Protein AF-A0A812B3G2-F1 (afdb_monomer_lite)

Structure (mmCIF, N/CA/C/O backbone):
data_AF-A0A812B3G2-F1
#
_entry.id   AF-A0A812B3G2-F1
#
loop_
_atom_site.group_PDB
_atom_site.id
_atom_site.type_symbol
_atom_site.label_atom_id
_atom_site.label_alt_id
_atom_site.label_comp_id
_atom_site.label_asym_id
_atom_site.label_entity_id
_atom_site.label_seq_id
_atom_site.pdbx_PDB_ins_code
_atom_site.Cartn_x
_atom_site.Cartn_y
_atom_site.Cartn_z
_atom_site.occupancy
_atom_site.B_iso_or_equiv
_atom_site.auth_seq_id
_atom_site.auth_comp_id
_atom_site.auth_asym_id
_atom_site.auth_atom_id
_atom_site.pdbx_PDB_model_num
ATOM 1 N N . MET A 1 1 ? -10.303 6.865 -9.775 1.00 29.41 1 MET A N 1
ATOM 2 C CA . MET A 1 1 ? -11.419 7.530 -9.056 1.00 29.41 1 MET A CA 1
ATOM 3 C C . MET A 1 1 ? -11.252 7.255 -7.559 1.00 29.41 1 MET A C 1
ATOM 5 O O . MET A 1 1 ? -12.019 6.504 -6.971 1.00 29.41 1 MET A O 1
ATOM 9 N N . GLY A 1 2 ? -10.229 7.844 -6.939 1.00 32.62 2 GLY A N 1
ATOM 10 C CA . GLY A 1 2 ? -9.977 7.731 -5.494 1.00 32.62 2 GLY A CA 1
ATOM 11 C C . GLY A 1 2 ? -9.466 9.024 -4.858 1.00 32.62 2 GLY A C 1
ATOM 12 O O . GLY A 1 2 ? -9.019 9.026 -3.720 1.00 32.62 2 GLY A O 1
ATOM 13 N N . THR A 1 3 ? -9.573 10.155 -5.555 1.00 34.03 3 THR A N 1
ATOM 14 C CA . THR A 1 3 ? -8.905 11.412 -5.193 1.00 34.03 3 THR A CA 1
ATOM 15 C C . THR A 1 3 ? -9.479 12.134 -3.960 1.00 34.03 3 THR A C 1
ATOM 17 O O . THR A 1 3 ? -8.940 13.164 -3.573 1.00 34.03 3 THR A O 1
ATOM 20 N N . VAL A 1 4 ? -10.549 11.629 -3.323 1.00 41.97 4 VAL A N 1
ATOM 21 C CA . VAL A 1 4 ? -11.267 12.336 -2.230 1.00 41.97 4 VAL A CA 1
ATOM 22 C C . VAL A 1 4 ? -11.620 11.423 -1.040 1.00 41.97 4 VAL A C 1
ATOM 24 O O . VAL A 1 4 ? -12.502 11.731 -0.244 1.00 41.97 4 VAL A O 1
ATOM 27 N N . THR A 1 5 ? -10.966 10.272 -0.871 1.00 50.56 5 THR A N 1
ATOM 28 C CA . THR A 1 5 ? -11.325 9.334 0.218 1.00 50.56 5 THR A CA 1
ATOM 29 C C . THR A 1 5 ? -10.622 9.613 1.548 1.00 50.56 5 THR A C 1
ATOM 31 O O . THR A 1 5 ? -11.173 9.263 2.591 1.00 50.56 5 THR A O 1
ATOM 34 N N . LYS A 1 6 ? -9.453 10.274 1.555 1.00 51.53 6 LYS A N 1
ATOM 35 C CA . LYS A 1 6 ? -8.671 10.513 2.788 1.00 51.53 6 LYS A CA 1
ATOM 36 C C . LYS A 1 6 ? -8.943 11.847 3.477 1.00 51.53 6 LYS A C 1
ATOM 38 O O . LYS A 1 6 ? -8.697 11.977 4.672 1.00 51.53 6 LYS A O 1
ATOM 43 N N . MET A 1 7 ? -9.536 12.818 2.783 1.00 49.59 7 MET A N 1
ATOM 44 C CA . MET A 1 7 ? -9.915 14.110 3.376 1.00 49.59 7 MET A CA 1
ATOM 45 C C . MET A 1 7 ? -10.851 14.004 4.600 1.00 49.59 7 MET A C 1
ATOM 47 O O . MET A 1 7 ? -10.590 14.683 5.595 1.00 49.59 7 MET A O 1
ATOM 51 N N . PRO A 1 8 ? -11.874 13.126 4.621 1.00 51.03 8 PRO A N 1
ATOM 52 C CA . PRO A 1 8 ? -12.689 12.910 5.818 1.00 51.03 8 PRO A CA 1
ATOM 53 C C . PRO A 1 8 ? -11.884 12.322 6.985 1.00 51.03 8 PRO A C 1
ATOM 55 O O . PRO A 1 8 ? -12.126 12.672 8.139 1.00 51.03 8 PRO A O 1
ATOM 58 N N . GLN A 1 9 ? -10.898 11.465 6.691 1.00 53.06 9 GLN A N 1
ATOM 59 C CA . GLN A 1 9 ? -10.014 10.878 7.701 1.00 53.06 9 GLN A CA 1
ATOM 60 C C . GLN A 1 9 ? -9.100 11.949 8.312 1.00 53.06 9 GLN A C 1
ATOM 62 O O . GLN A 1 9 ? -9.031 12.043 9.537 1.00 53.06 9 GLN A O 1
ATOM 67 N N . ILE A 1 10 ? -8.504 12.824 7.491 1.00 56.41 10 ILE A N 1
ATOM 68 C CA . ILE A 1 10 ? -7.705 13.979 7.950 1.00 56.41 10 ILE A CA 1
ATOM 69 C C . ILE A 1 10 ? -8.544 14.887 8.858 1.00 56.41 10 ILE A C 1
ATOM 71 O O . ILE A 1 10 ? -8.125 15.219 9.968 1.00 56.41 10 ILE A O 1
ATOM 75 N N . TYR A 1 11 ? -9.757 15.241 8.425 1.00 52.91 11 TYR A N 1
ATOM 76 C CA . TYR A 1 11 ? -10.662 16.089 9.202 1.00 52.91 11 TYR A CA 1
ATOM 77 C C . TYR A 1 11 ? -11.068 15.441 10.536 1.00 52.91 11 TYR A C 1
ATOM 79 O O . TYR A 1 11 ? -11.123 16.111 11.569 1.00 52.91 11 TYR A O 1
ATOM 87 N N . SER A 1 12 ? -11.304 14.125 10.543 1.00 54.09 12 SER A N 1
ATOM 88 C CA . SER A 1 12 ? -11.664 13.390 11.761 1.00 54.09 12 SER A CA 1
ATOM 89 C C . SER A 1 12 ? -10.534 13.361 12.796 1.00 54.09 12 SER A C 1
ATOM 91 O O . SER A 1 12 ? -10.795 13.584 13.978 1.00 54.09 12 SER A O 1
ATOM 93 N N . VAL A 1 13 ? -9.280 13.180 12.362 1.00 56.88 13 VAL A N 1
ATOM 94 C CA . VAL A 1 13 ? -8.098 13.203 13.241 1.00 56.88 13 VAL A CA 1
ATOM 95 C C . VAL A 1 13 ? -7.880 14.604 13.806 1.00 56.88 13 VAL A C 1
ATOM 97 O O . VAL A 1 13 ? -7.705 14.762 15.015 1.00 56.88 13 VAL A O 1
ATOM 100 N N . PHE A 1 14 ? -7.980 15.626 12.953 1.00 55.91 14 PHE A N 1
ATOM 101 C CA . PHE A 1 14 ? -7.824 17.022 13.359 1.00 55.91 14 PHE A CA 1
ATOM 102 C C . PHE A 1 14 ? -8.876 17.446 14.398 1.00 55.91 14 PHE A C 1
ATOM 104 O O . PHE A 1 14 ? -8.563 18.140 15.366 1.00 55.91 14 PHE A O 1
ATOM 111 N N . LYS A 1 15 ? -10.124 16.982 14.241 1.00 49.09 15 LYS A N 1
ATOM 112 C CA . LYS A 1 15 ? -11.228 17.278 15.166 1.00 49.09 15 LYS A CA 1
ATOM 113 C C . LYS A 1 15 ? -11.146 16.481 16.471 1.00 49.09 15 LYS A C 1
ATOM 115 O O . LYS A 1 15 ? -11.494 17.010 17.523 1.00 49.09 15 LYS A O 1
ATOM 120 N N . ALA A 1 16 ? -10.706 15.224 16.418 1.00 55.97 16 ALA A N 1
ATOM 121 C CA . ALA A 1 16 ? -10.662 14.347 17.586 1.00 55.97 16 ALA A CA 1
ATOM 122 C C . ALA A 1 16 ? -9.460 14.611 18.507 1.00 55.97 16 ALA A C 1
ATOM 124 O O . ALA A 1 16 ? -9.527 14.250 19.684 1.00 55.97 16 ALA A O 1
ATOM 125 N N . LYS A 1 17 ? -8.361 15.196 17.991 1.00 53.91 17 LYS A N 1
ATOM 126 C CA . LYS A 1 17 ? -7.072 15.382 18.702 1.00 53.91 17 LYS A CA 1
ATOM 127 C C . LYS A 1 17 ? -6.562 14.111 19.416 1.00 53.91 17 LYS A C 1
ATOM 129 O O . LYS A 1 17 ? -5.769 14.194 20.347 1.00 53.91 17 LYS A O 1
ATOM 134 N N . LYS A 1 18 ? -7.061 12.938 19.015 1.00 50.25 18 LYS A N 1
ATOM 135 C CA . LYS A 1 18 ? -6.732 11.605 19.529 1.00 50.25 18 LYS A CA 1
ATOM 136 C C . LYS A 1 18 ? -6.901 10.596 18.397 1.00 50.25 18 LYS A C 1
ATOM 138 O O . LYS A 1 18 ? -7.902 10.604 17.685 1.00 50.25 18 LYS A O 1
ATOM 143 N N . THR A 1 19 ? -5.942 9.694 18.273 1.00 50.69 19 THR A N 1
ATOM 144 C CA . THR A 1 19 ? -5.748 8.742 17.162 1.00 50.69 19 THR A CA 1
ATOM 145 C C . THR A 1 19 ? -6.473 7.406 17.341 1.00 50.69 19 THR A C 1
ATOM 147 O O . THR A 1 19 ? -6.271 6.475 16.566 1.00 50.69 19 THR A O 1
ATOM 150 N N . LYS A 1 20 ? -7.374 7.301 18.331 1.00 47.56 20 LYS A N 1
ATOM 151 C CA . LYS A 1 20 ? -7.957 6.032 18.812 1.00 47.56 20 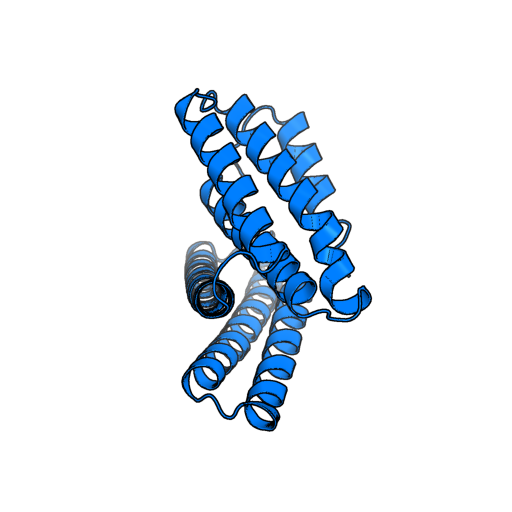LYS A CA 1
ATOM 152 C C . LYS A 1 20 ? -8.665 5.162 17.758 1.00 47.56 20 LYS A C 1
ATOM 154 O O . LYS A 1 20 ? -8.923 3.999 18.048 1.00 47.56 20 LYS A O 1
ATOM 159 N N . SER A 1 21 ? -8.978 5.681 16.569 1.00 45.59 21 SER A N 1
ATOM 160 C CA . SER A 1 21 ? -9.631 4.916 15.495 1.00 45.59 21 SER A CA 1
ATOM 161 C C . SER A 1 21 ? -8.742 4.572 14.296 1.00 45.59 21 SER A C 1
ATOM 163 O O . SER A 1 21 ? -9.185 3.790 13.460 1.00 45.59 21 SER A O 1
ATOM 165 N N . ILE A 1 22 ? -7.517 5.102 14.178 1.00 55.59 22 ILE A N 1
ATOM 166 C CA . ILE A 1 22 ? -6.683 4.904 12.978 1.00 55.59 22 ILE A CA 1
ATOM 167 C C . ILE A 1 22 ? -5.338 4.288 13.364 1.00 55.59 22 ILE A C 1
ATOM 169 O O . ILE A 1 22 ? -4.555 4.865 14.109 1.00 55.59 22 ILE A O 1
ATOM 173 N N . SER A 1 23 ? -5.056 3.098 12.830 1.00 63.91 23 SER A N 1
ATOM 174 C CA . SER A 1 23 ? -3.782 2.411 13.048 1.00 63.91 23 SER A CA 1
ATOM 175 C C . SER A 1 23 ? -2.658 3.085 12.256 1.00 63.91 23 SER A C 1
ATOM 177 O O . SER A 1 23 ? -2.606 2.967 11.030 1.00 63.91 23 SER A O 1
ATOM 179 N N . LEU A 1 24 ? -1.714 3.723 12.959 1.00 65.69 24 LEU A N 1
ATOM 180 C CA . LEU A 1 24 ? -0.498 4.312 12.377 1.00 65.69 24 LEU A CA 1
ATOM 181 C C . LEU A 1 24 ? 0.261 3.310 11.490 1.00 65.69 24 LEU A C 1
ATOM 183 O O . LEU A 1 24 ? 0.701 3.648 10.395 1.00 65.69 24 LEU A O 1
ATOM 187 N N . LYS A 1 25 ? 0.359 2.048 11.926 1.00 61.56 25 LYS A N 1
ATOM 188 C CA . LYS A 1 25 ? 1.029 0.982 11.163 1.00 61.56 25 LYS A CA 1
ATOM 189 C C . LYS A 1 25 ? 0.329 0.704 9.834 1.00 61.56 25 LYS A C 1
ATOM 191 O O . LYS A 1 25 ? 0.999 0.530 8.823 1.00 61.56 25 LYS A O 1
ATOM 196 N N . SER A 1 26 ? -1.005 0.686 9.827 1.00 58.28 26 SER A N 1
ATOM 197 C CA . SER A 1 26 ? -1.785 0.490 8.599 1.00 58.28 26 SER A CA 1
ATOM 198 C C . SER A 1 26 ? -1.549 1.627 7.610 1.00 58.28 26 SER A C 1
ATOM 200 O O . SER A 1 26 ? -1.375 1.374 6.423 1.00 58.28 26 SER A O 1
ATOM 202 N N . LEU A 1 27 ? -1.498 2.866 8.103 1.00 68.00 27 LEU A N 1
ATOM 203 C CA . LEU A 1 27 ? -1.297 4.049 7.273 1.00 68.00 27 LEU A CA 1
ATOM 204 C C . LEU A 1 27 ? 0.115 4.109 6.674 1.00 68.00 27 LEU A C 1
ATOM 206 O O . LEU A 1 27 ? 0.264 4.450 5.506 1.00 68.00 27 LEU A O 1
ATOM 210 N N . ILE A 1 28 ? 1.139 3.723 7.443 1.00 72.25 28 ILE A N 1
ATOM 211 C CA . ILE A 1 28 ? 2.519 3.610 6.945 1.00 72.25 28 ILE A CA 1
ATOM 212 C C . ILE A 1 28 ? 2.604 2.567 5.825 1.00 72.25 28 ILE A C 1
ATOM 214 O O . ILE A 1 28 ? 3.214 2.824 4.790 1.00 72.25 28 ILE A O 1
ATOM 218 N N . VAL A 1 29 ? 1.975 1.402 6.009 1.00 65.88 29 VAL A N 1
ATOM 219 C CA . VAL A 1 29 ? 1.955 0.336 4.994 1.00 65.88 29 VAL A CA 1
ATOM 220 C C . VAL A 1 29 ? 1.219 0.785 3.730 1.00 65.88 29 VAL A C 1
ATOM 222 O O . VAL A 1 29 ? 1.671 0.509 2.618 1.00 65.88 29 VAL A O 1
ATOM 225 N N . GLU A 1 30 ? 0.104 1.491 3.888 1.00 68.25 30 GLU A N 1
ATOM 226 C CA . GLU A 1 30 ? -0.681 2.005 2.769 1.00 68.25 30 GLU A CA 1
ATOM 227 C C . GLU A 1 30 ? 0.074 3.098 1.996 1.00 68.25 30 GLU A C 1
ATOM 229 O O . GLU A 1 30 ? 0.207 2.998 0.775 1.00 68.25 30 GLU A O 1
ATOM 234 N N . GLY A 1 31 ? 0.657 4.072 2.704 1.00 75.62 31 GLY A N 1
ATOM 235 C CA . GLY A 1 31 ? 1.486 5.122 2.111 1.00 75.62 31 GLY A CA 1
ATOM 236 C C . GLY A 1 31 ? 2.703 4.559 1.377 1.00 75.62 31 GLY A C 1
ATOM 237 O O . GLY A 1 31 ? 2.984 4.968 0.251 1.00 75.62 31 GLY A O 1
ATOM 238 N N . PHE A 1 32 ? 3.357 3.541 1.950 1.00 79.25 32 PHE A N 1
ATOM 239 C CA . PHE A 1 32 ? 4.432 2.812 1.275 1.00 79.25 32 PHE A CA 1
ATOM 240 C C . PHE A 1 32 ? 3.943 2.188 -0.039 1.00 79.25 32 PHE A C 1
ATOM 242 O O . PHE A 1 32 ? 4.573 2.368 -1.078 1.00 79.25 32 PHE A O 1
ATOM 249 N N . GLY A 1 33 ? 2.792 1.507 -0.030 1.00 72.81 33 GLY A N 1
ATOM 250 C CA . GLY A 1 33 ? 2.199 0.920 -1.235 1.00 72.81 33 GLY A CA 1
ATOM 251 C C . GLY A 1 33 ? 1.880 1.951 -2.324 1.00 72.81 33 GLY A C 1
ATOM 252 O O . GLY A 1 33 ? 2.167 1.714 -3.502 1.00 72.81 33 GLY A O 1
ATOM 253 N N . HIS A 1 34 ? 1.345 3.114 -1.946 1.00 79.56 34 HIS A N 1
ATOM 254 C CA . HIS A 1 34 ? 1.087 4.208 -2.885 1.00 79.56 34 HIS A CA 1
ATOM 255 C C . HIS A 1 34 ? 2.377 4.812 -3.446 1.00 79.56 34 HIS A C 1
ATOM 257 O O . HIS A 1 34 ? 2.448 5.061 -4.651 1.00 79.56 34 HIS A O 1
ATOM 263 N N . SER A 1 35 ? 3.416 4.988 -2.624 1.00 84.06 35 SER A N 1
ATOM 264 C CA . SER A 1 35 ? 4.725 5.449 -3.098 1.00 84.06 35 SER A CA 1
ATOM 265 C C . SER A 1 35 ? 5.362 4.453 -4.066 1.00 84.06 35 SER A C 1
ATOM 267 O O . SER A 1 35 ? 5.877 4.871 -5.099 1.00 84.06 35 SER A O 1
ATOM 269 N N . VAL A 1 36 ? 5.245 3.143 -3.819 1.00 80.12 36 VAL A N 1
ATOM 270 C CA . VAL A 1 36 ? 5.694 2.107 -4.768 1.00 80.12 36 VAL A CA 1
ATOM 271 C C . VAL A 1 36 ? 4.963 2.223 -6.100 1.00 80.12 36 VAL A C 1
ATOM 273 O O . VAL A 1 36 ? 5.615 2.244 -7.141 1.00 80.12 36 VAL A O 1
ATOM 276 N N . MET A 1 37 ? 3.632 2.344 -6.086 1.00 75.31 37 MET A N 1
ATOM 277 C CA . MET A 1 37 ? 2.836 2.502 -7.308 1.00 75.31 37 MET A CA 1
ATOM 278 C C . MET A 1 37 ? 3.226 3.765 -8.082 1.00 75.31 37 MET A C 1
ATOM 280 O O . MET A 1 37 ? 3.462 3.678 -9.287 1.00 75.31 37 MET A O 1
ATOM 284 N N . LEU A 1 38 ? 3.339 4.911 -7.407 1.00 82.69 38 LEU A N 1
ATOM 285 C CA . LEU A 1 38 ? 3.741 6.179 -8.020 1.00 82.69 38 LEU A CA 1
ATOM 286 C C . LEU A 1 38 ? 5.122 6.065 -8.674 1.00 82.69 38 LEU A C 1
ATOM 288 O O . LEU A 1 38 ? 5.279 6.348 -9.861 1.00 82.69 38 LEU A O 1
ATOM 292 N N . THR A 1 39 ? 6.108 5.610 -7.907 1.00 83.62 39 THR A N 1
ATOM 293 C CA . THR A 1 39 ? 7.499 5.527 -8.346 1.00 83.62 39 THR A CA 1
ATOM 294 C C . THR A 1 39 ? 7.690 4.504 -9.460 1.00 83.62 39 THR A C 1
ATOM 296 O O . THR A 1 39 ? 8.402 4.788 -10.416 1.00 83.62 39 THR A O 1
ATOM 299 N N . TYR A 1 40 ? 7.021 3.350 -9.393 1.00 78.19 40 TYR A N 1
ATOM 300 C CA . TYR A 1 40 ? 7.093 2.315 -10.427 1.00 78.19 40 TYR A CA 1
ATOM 301 C C . TYR A 1 40 ? 6.561 2.806 -11.779 1.00 78.19 40 TYR A C 1
ATOM 303 O O . TYR A 1 40 ? 7.228 2.646 -12.801 1.00 78.19 40 TYR A O 1
ATOM 311 N N . HIS A 1 41 ? 5.383 3.438 -11.791 1.00 76.56 41 HIS A N 1
ATOM 312 C CA . HIS A 1 41 ? 4.779 3.943 -13.028 1.00 76.56 41 HIS A CA 1
ATOM 313 C C . HIS A 1 41 ? 5.543 5.146 -13.592 1.00 76.56 41 HIS A C 1
ATOM 315 O O . HIS A 1 41 ? 5.706 5.243 -14.808 1.00 76.56 41 HIS A O 1
ATOM 321 N N . PHE A 1 42 ? 6.047 6.025 -12.720 1.00 81.81 42 PHE A N 1
ATOM 322 C CA . PHE A 1 42 ? 6.881 7.156 -13.121 1.00 81.81 42 PHE A CA 1
ATOM 323 C C . PHE A 1 42 ? 8.206 6.693 -13.745 1.00 81.81 42 PHE A C 1
ATOM 325 O O . PHE A 1 42 ? 8.549 7.119 -14.846 1.00 81.81 42 PHE A O 1
ATOM 332 N N . ALA A 1 43 ? 8.914 5.769 -13.087 1.00 83.06 43 ALA A N 1
ATOM 333 C CA . ALA A 1 43 ? 10.213 5.257 -13.530 1.00 83.06 43 ALA A CA 1
ATOM 334 C C . ALA A 1 43 ? 10.148 4.490 -14.863 1.00 83.06 43 ALA A C 1
ATOM 336 O O . ALA A 1 43 ? 11.131 4.462 -15.603 1.00 83.06 43 ALA A O 1
ATOM 337 N N . LEU A 1 44 ? 8.997 3.882 -15.174 1.00 77.38 44 LEU A N 1
ATOM 338 C CA . LEU A 1 44 ? 8.736 3.159 -16.422 1.00 77.38 44 LEU A CA 1
ATOM 339 C C . LEU A 1 44 ? 8.062 4.007 -17.513 1.00 77.38 44 LEU A C 1
ATOM 341 O O . LEU A 1 44 ? 7.641 3.456 -18.529 1.00 77.38 44 LEU A O 1
ATOM 345 N N . HIS A 1 45 ? 7.938 5.322 -17.318 1.00 78.88 45 HIS A N 1
ATOM 346 C CA . HIS A 1 45 ? 7.350 6.241 -18.299 1.00 78.88 45 HIS A CA 1
ATOM 347 C C . HIS A 1 45 ? 5.921 5.867 -18.741 1.00 78.88 45 HIS A C 1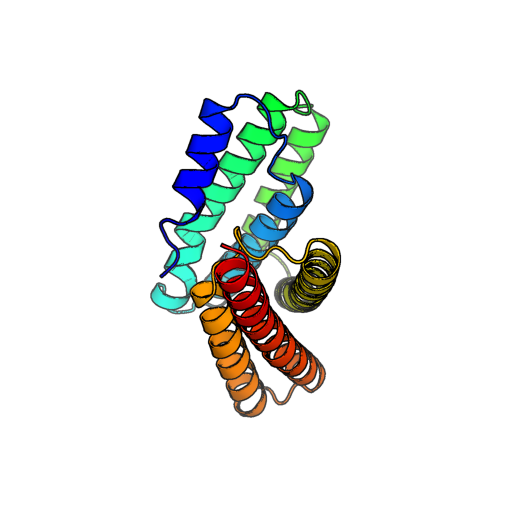
ATOM 349 O O . HIS A 1 45 ? 5.550 6.029 -19.904 1.00 78.88 45 HIS A O 1
ATOM 355 N N . TYR A 1 46 ? 5.096 5.375 -17.811 1.00 68.69 46 TYR A N 1
ATOM 356 C CA . TYR A 1 46 ? 3.682 5.117 -18.093 1.00 68.69 46 TYR A CA 1
ATOM 357 C C . TYR A 1 46 ? 2.924 6.433 -18.348 1.00 68.69 46 TYR A C 1
ATOM 359 O O . TYR A 1 46 ? 3.303 7.477 -17.810 1.00 68.69 46 TYR A O 1
ATOM 367 N N . PRO A 1 47 ? 1.809 6.412 -19.104 1.00 70.12 47 PRO A N 1
ATOM 368 C CA . PRO A 1 47 ? 0.970 7.592 -19.287 1.00 70.12 47 PRO A CA 1
ATOM 369 C C . PRO A 1 47 ? 0.505 8.150 -17.938 1.00 70.12 47 PRO A C 1
ATOM 371 O O . PRO A 1 47 ? 0.055 7.380 -17.085 1.00 70.12 47 PRO A O 1
ATOM 374 N N . PHE A 1 48 ? 0.556 9.477 -17.767 1.00 71.31 48 PHE A N 1
ATOM 375 C CA . PHE A 1 48 ? 0.207 10.163 -16.512 1.00 71.31 48 PHE A CA 1
ATOM 376 C C . PHE A 1 48 ? -1.158 9.742 -15.949 1.00 71.31 48 PHE A C 1
ATOM 378 O O . PHE A 1 48 ? -1.305 9.568 -14.743 1.00 71.31 48 PHE A O 1
ATOM 385 N N . SER A 1 49 ? -2.142 9.483 -16.813 1.00 62.41 49 SER A N 1
ATOM 386 C CA . SER A 1 49 ? -3.472 8.991 -16.427 1.00 62.41 49 SER A CA 1
ATOM 387 C C . SER A 1 49 ? -3.450 7.700 -15.600 1.00 62.41 49 SER A C 1
ATOM 389 O O . SER A 1 49 ? -4.386 7.450 -14.846 1.00 62.41 49 SER A O 1
ATOM 391 N N . SER A 1 50 ? -2.399 6.888 -15.729 1.00 59.88 50 SER A N 1
ATOM 392 C CA . SER A 1 50 ? -2.265 5.594 -15.053 1.00 59.88 50 SER A CA 1
ATOM 393 C C . SER A 1 50 ? -1.887 5.735 -13.580 1.00 59.88 50 SER A C 1
ATOM 395 O O . SER A 1 50 ? -2.199 4.850 -12.785 1.00 59.88 50 SER A O 1
ATOM 397 N N . TYR A 1 51 ? -1.210 6.828 -13.210 1.00 72.31 51 TYR A N 1
ATOM 398 C CA . TYR A 1 51 ? -0.673 7.013 -11.860 1.00 72.31 51 TYR A CA 1
ATOM 399 C C . TYR A 1 51 ? -0.983 8.370 -11.224 1.00 72.31 51 TYR A C 1
ATOM 401 O O . TYR A 1 51 ? -0.635 8.580 -10.062 1.00 72.31 51 TYR A O 1
ATOM 409 N N . SER A 1 52 ? -1.662 9.266 -11.943 1.00 72.81 52 SER A N 1
ATOM 410 C CA . SER A 1 52 ? -2.022 10.612 -11.483 1.00 72.81 52 SER A CA 1
ATOM 411 C C . SER A 1 52 ? -2.720 10.607 -10.125 1.00 72.81 52 SER A C 1
ATOM 413 O O . SER A 1 52 ? -2.461 11.469 -9.294 1.00 72.81 52 SER A O 1
ATOM 415 N N . GLU A 1 53 ? -3.547 9.598 -9.853 1.00 70.75 53 GLU A N 1
ATOM 416 C CA . GLU A 1 53 ? -4.198 9.407 -8.556 1.00 70.75 53 GLU A CA 1
ATOM 417 C C . GLU A 1 53 ? -3.182 9.269 -7.408 1.00 70.75 53 GLU A C 1
ATOM 419 O O . GLU A 1 53 ? -3.316 9.932 -6.379 1.00 70.75 53 GLU A O 1
ATOM 424 N N . TYR A 1 54 ? -2.115 8.487 -7.600 1.00 78.56 54 TYR A N 1
ATOM 425 C CA . TYR A 1 54 ? -1.074 8.294 -6.586 1.00 78.56 54 TYR A CA 1
ATOM 426 C C . TYR A 1 54 ? -0.226 9.551 -6.370 1.00 78.56 54 TYR A C 1
ATOM 428 O O . TYR A 1 54 ? 0.260 9.770 -5.262 1.00 78.56 54 TYR A O 1
ATOM 436 N N . THR A 1 55 ? -0.097 10.415 -7.383 1.00 79.88 55 THR A N 1
ATOM 437 C CA . THR A 1 55 ? 0.562 11.725 -7.241 1.00 79.88 55 THR A CA 1
ATOM 438 C C . THR A 1 55 ? -0.156 12.618 -6.227 1.00 79.88 55 THR A C 1
ATOM 440 O O . THR A 1 55 ? 0.496 13.395 -5.535 1.00 79.88 55 THR A O 1
ATOM 443 N N . PHE A 1 56 ? -1.477 12.473 -6.084 1.00 78.62 56 PHE A N 1
ATOM 444 C CA . PHE A 1 56 ? -2.257 13.195 -5.076 1.00 78.62 56 PHE A CA 1
ATOM 445 C C . PHE A 1 56 ? -2.393 12.434 -3.752 1.00 78.62 56 PHE A C 1
ATOM 447 O O . PHE A 1 56 ? -2.447 13.073 -2.703 1.00 78.62 56 PHE A O 1
ATOM 454 N N . LEU A 1 57 ? -2.438 11.097 -3.774 1.00 75.19 57 LEU A N 1
ATOM 455 C CA . LEU A 1 57 ? -2.589 10.278 -2.563 1.00 75.19 57 LEU A CA 1
ATOM 456 C C . LEU A 1 57 ? -1.324 10.242 -1.697 1.00 75.19 57 LEU A C 1
ATOM 458 O O . LEU A 1 57 ? -1.430 10.373 -0.482 1.00 75.19 57 LEU A O 1
ATOM 462 N N . VAL A 1 58 ? -0.134 10.123 -2.298 1.00 83.75 58 VAL A N 1
ATOM 463 C CA . VAL A 1 58 ? 1.127 10.025 -1.538 1.00 83.75 58 VAL A CA 1
ATOM 464 C C . VAL A 1 58 ? 1.354 11.246 -0.632 1.00 83.75 58 VAL A C 1
ATOM 466 O O . VAL A 1 58 ? 1.611 11.051 0.556 1.00 83.75 58 VAL A O 1
ATOM 469 N N . PRO A 1 59 ? 1.200 12.502 -1.103 1.00 83.00 59 PRO A N 1
ATOM 470 C CA . PRO A 1 59 ? 1.281 13.664 -0.219 1.00 83.00 59 PRO A CA 1
ATOM 471 C C . PRO A 1 59 ? 0.243 13.641 0.909 1.00 83.00 59 PRO A C 1
ATOM 473 O O . PRO A 1 59 ? 0.563 13.997 2.041 1.00 83.00 59 PRO A O 1
ATOM 476 N N . GLN A 1 60 ? -0.988 13.200 0.626 1.00 73.88 60 GLN A N 1
ATOM 477 C CA . GLN A 1 60 ? -2.047 13.111 1.636 1.00 73.88 60 GLN A CA 1
ATOM 478 C C . GLN A 1 60 ? -1.702 12.089 2.725 1.00 73.88 60 GLN A C 1
ATOM 480 O O . GLN A 1 60 ? -1.882 12.388 3.904 1.00 73.88 60 GLN A O 1
ATOM 485 N N . ASP A 1 61 ? -1.157 10.928 2.356 1.00 78.88 61 ASP A N 1
ATOM 486 C CA . ASP A 1 61 ? -0.707 9.909 3.311 1.00 78.88 61 ASP A CA 1
ATOM 487 C C . ASP A 1 61 ? 0.418 10.419 4.203 1.00 78.88 61 ASP A C 1
ATOM 489 O O . ASP A 1 61 ? 0.368 10.249 5.420 1.00 78.88 61 ASP A O 1
ATOM 493 N N . LEU A 1 62 ? 1.406 11.093 3.616 1.00 84.62 62 LEU A N 1
ATOM 494 C CA . LEU A 1 62 ? 2.534 11.659 4.350 1.00 84.62 62 LEU A CA 1
ATOM 495 C C . LEU A 1 62 ? 2.091 12.728 5.360 1.00 84.62 62 LEU A C 1
ATOM 497 O O . LEU A 1 62 ? 2.553 12.728 6.505 1.00 84.62 62 LEU A O 1
ATOM 501 N N . ILE A 1 63 ? 1.150 13.597 4.975 1.00 82.44 63 ILE A N 1
ATOM 502 C CA . ILE A 1 63 ? 0.552 14.588 5.883 1.00 82.44 63 ILE A CA 1
ATOM 503 C C . ILE A 1 63 ? -0.176 13.885 7.034 1.00 82.44 63 ILE A C 1
ATOM 505 O O . ILE A 1 63 ? 0.003 14.250 8.195 1.00 82.44 63 ILE A O 1
ATOM 509 N N . LEU A 1 64 ? -0.966 12.854 6.732 1.00 73.12 64 LEU A N 1
ATOM 510 C CA . LEU A 1 64 ? -1.767 12.125 7.717 1.00 73.12 64 LEU A CA 1
ATOM 511 C C . LEU A 1 64 ? -0.871 11.353 8.705 1.00 73.12 64 LEU A C 1
ATOM 513 O O . LEU A 1 64 ? -1.108 11.410 9.911 1.00 73.12 64 LEU A O 1
ATOM 517 N N . ILE A 1 65 ? 0.209 10.724 8.223 1.00 79.50 65 ILE A N 1
ATOM 518 C CA . ILE A 1 65 ? 1.238 10.076 9.058 1.00 79.50 65 ILE A CA 1
ATOM 519 C C . ILE A 1 65 ? 1.906 11.104 9.976 1.00 79.50 65 ILE A C 1
ATOM 521 O O . ILE A 1 65 ? 2.051 10.855 11.172 1.00 79.50 65 ILE A O 1
ATOM 525 N N . THR A 1 66 ? 2.274 12.269 9.439 1.00 81.00 66 THR A N 1
ATOM 526 C CA . THR A 1 66 ? 2.928 13.335 10.214 1.00 81.00 66 THR A CA 1
ATOM 527 C C . THR A 1 66 ? 2.011 13.873 11.311 1.00 81.00 66 THR A C 1
ATOM 529 O O . THR A 1 66 ? 2.446 14.034 12.450 1.00 81.00 66 THR A O 1
ATOM 532 N N . LEU A 1 67 ? 0.731 14.094 10.998 1.00 75.31 67 LEU A N 1
ATOM 533 C CA . LEU A 1 67 ? -0.265 14.536 11.975 1.00 75.31 67 LEU A CA 1
ATOM 534 C C . LEU A 1 67 ? -0.469 13.503 13.088 1.00 75.31 67 LEU A C 1
ATOM 536 O O . LEU A 1 67 ? -0.502 13.887 14.253 1.00 75.31 67 LEU A O 1
ATOM 540 N N . LEU A 1 68 ? -0.567 12.207 12.766 1.00 71.69 68 LEU A N 1
ATOM 541 C CA . LEU A 1 68 ? -0.666 11.161 13.792 1.00 71.69 68 LEU A CA 1
ATOM 542 C C . LEU A 1 68 ? 0.574 11.122 14.689 1.00 71.69 68 LEU A C 1
ATOM 544 O O . LEU A 1 68 ? 0.435 11.098 15.906 1.00 71.69 68 LEU A O 1
ATOM 548 N N . LEU A 1 69 ? 1.775 11.167 14.107 1.00 77.56 69 LEU A N 1
ATOM 549 C CA . LEU A 1 69 ? 3.023 11.175 14.877 1.00 77.56 69 LEU A CA 1
ATOM 550 C C . LEU A 1 69 ? 3.128 12.388 15.809 1.00 77.56 69 LEU A C 1
ATOM 552 O O . LEU A 1 69 ? 3.677 12.263 16.902 1.00 77.56 69 LEU A O 1
ATOM 556 N N . PHE A 1 70 ? 2.607 13.540 15.377 1.00 80.44 70 PHE A N 1
ATOM 557 C CA . PHE A 1 70 ? 2.556 14.756 16.182 1.00 80.44 70 PHE A CA 1
ATOM 558 C C . PHE A 1 70 ? 1.538 14.652 17.328 1.00 80.44 70 PHE A C 1
ATOM 560 O O . PHE A 1 70 ? 1.870 14.984 18.458 1.00 80.44 70 PHE A O 1
ATOM 567 N N . TYR A 1 71 ? 0.318 14.168 17.066 1.00 72.56 71 TYR A N 1
ATOM 568 C CA . TYR A 1 71 ? -0.723 14.043 18.098 1.00 72.56 71 TYR A CA 1
ATOM 569 C C . TYR A 1 71 ? -0.496 12.889 19.087 1.00 72.56 71 TYR A C 1
ATOM 571 O O . TYR A 1 71 ? -1.051 12.931 20.182 1.00 72.56 71 TYR A O 1
ATOM 579 N N . ASP A 1 72 ? 0.295 11.881 18.715 1.00 69.12 72 ASP A N 1
ATOM 580 C CA . ASP A 1 72 ? 0.660 10.755 19.585 1.00 69.12 72 ASP A CA 1
ATOM 581 C C . ASP A 1 72 ? 1.954 10.999 20.389 1.00 69.12 72 ASP A C 1
ATOM 583 O O . ASP A 1 72 ? 2.433 10.077 21.048 1.00 69.12 72 ASP A O 1
ATOM 587 N N . ASP A 1 73 ? 2.548 12.201 20.321 1.00 72.94 73 ASP A N 1
ATOM 588 C CA . ASP A 1 73 ? 3.847 12.547 20.935 1.00 72.94 73 ASP A CA 1
ATOM 589 C C . ASP A 1 73 ? 4.995 11.585 20.545 1.00 72.94 73 ASP A C 1
ATOM 591 O O . ASP A 1 73 ? 6.006 11.442 21.235 1.00 72.94 73 ASP A O 1
ATOM 595 N N . LEU A 1 74 ? 4.871 10.922 19.391 1.00 71.62 74 LEU A N 1
ATOM 596 C CA . LEU A 1 74 ? 5.869 9.988 18.852 1.00 71.62 74 LEU A CA 1
ATOM 597 C C . LEU A 1 74 ? 6.936 10.698 18.006 1.00 71.62 74 LEU A C 1
ATOM 599 O O . LEU A 1 74 ? 7.868 10.063 17.497 1.00 71.62 74 LEU A O 1
ATOM 603 N N . PHE A 1 75 ? 6.803 12.014 17.831 1.00 72.31 75 PHE A N 1
ATOM 604 C CA . PHE A 1 75 ? 7.710 12.819 17.030 1.00 72.31 75 PHE A CA 1
ATOM 605 C C . PHE A 1 75 ? 9.074 12.947 17.722 1.00 72.31 75 PHE A C 1
ATOM 607 O O . PHE A 1 75 ? 9.262 13.699 18.672 1.00 72.31 75 PHE A O 1
ATOM 614 N N . SER A 1 76 ? 10.052 12.185 17.233 1.00 78.62 76 SER A N 1
ATOM 615 C CA . SER A 1 76 ? 11.423 12.170 17.747 1.00 78.62 76 SER A CA 1
ATOM 616 C C . SER A 1 76 ? 12.434 12.363 16.619 1.00 78.62 76 SER A C 1
ATOM 618 O O . SER A 1 76 ? 12.149 12.071 15.455 1.00 78.62 76 SER A O 1
ATOM 620 N N . LEU A 1 77 ? 13.655 12.791 16.960 1.00 78.38 77 LEU A N 1
ATOM 621 C CA . LEU A 1 77 ? 14.766 12.923 16.002 1.00 78.38 77 LEU A CA 1
ATOM 622 C C . LEU A 1 77 ? 15.006 11.635 15.190 1.00 78.38 77 LEU A C 1
ATOM 624 O O . LEU A 1 77 ? 15.313 11.707 14.003 1.00 78.38 77 LEU A O 1
ATOM 628 N N . LYS A 1 78 ? 14.798 10.460 15.802 1.00 77.75 78 LYS A N 1
ATOM 629 C CA . LYS A 1 78 ? 14.898 9.154 15.127 1.00 77.75 78 LYS A CA 1
ATOM 630 C C . LYS A 1 78 ? 13.788 8.943 14.093 1.00 77.75 78 LYS A C 1
ATOM 632 O O . LYS A 1 78 ? 14.036 8.408 13.024 1.00 77.75 78 LYS A O 1
ATOM 637 N N . VAL A 1 79 ? 12.559 9.357 14.389 1.00 80.88 79 VAL A N 1
ATOM 638 C CA . VAL A 1 79 ? 11.441 9.250 13.436 1.00 80.88 79 VAL A CA 1
ATOM 639 C C . VAL A 1 79 ? 11.646 10.196 12.251 1.00 80.88 79 VAL A C 1
ATOM 641 O O . VAL A 1 79 ? 11.412 9.806 11.109 1.00 80.88 79 VAL A O 1
ATOM 644 N N . SER A 1 80 ? 12.174 11.395 12.506 1.00 80.12 80 SER A N 1
ATOM 645 C CA . SER A 1 80 ? 12.537 12.350 11.453 1.00 80.12 80 SER A CA 1
ATOM 646 C C . SER A 1 80 ? 13.620 11.801 10.512 1.00 80.12 80 SER A C 1
ATOM 648 O O . SER A 1 80 ? 13.496 11.917 9.291 1.00 80.12 80 SER A O 1
ATOM 650 N N . SER A 1 81 ? 14.643 11.113 11.038 1.00 81.81 81 SER A N 1
ATOM 651 C CA . SER A 1 81 ? 15.669 10.496 10.186 1.00 81.81 81 SER A CA 1
ATOM 652 C C . SER A 1 81 ? 15.119 9.352 9.325 1.00 81.81 81 SER A C 1
ATOM 654 O O . SER A 1 81 ? 15.456 9.274 8.143 1.00 81.81 81 SER A O 1
ATOM 656 N N . TYR A 1 82 ? 14.220 8.513 9.856 1.00 82.88 82 TYR A N 1
ATOM 657 C CA . TYR A 1 82 ? 13.529 7.494 9.053 1.00 82.88 82 TYR A CA 1
ATOM 658 C C . TYR A 1 82 ? 12.671 8.108 7.942 1.00 82.88 82 TYR A C 1
ATOM 660 O O . TYR A 1 82 ? 12.642 7.583 6.829 1.00 82.88 82 TYR A O 1
ATOM 668 N N . TYR A 1 83 ? 12.012 9.233 8.217 1.00 83.81 83 TYR A N 1
ATOM 669 C CA . TYR A 1 83 ? 11.206 9.947 7.229 1.00 83.81 83 TYR A CA 1
ATOM 670 C C . TYR A 1 83 ? 12.062 10.518 6.084 1.00 83.81 83 TYR A C 1
ATOM 672 O O . TYR A 1 83 ? 11.717 10.372 4.911 1.00 83.81 83 TYR A O 1
ATOM 680 N N . LEU A 1 84 ? 13.224 11.097 6.398 1.00 86.00 84 LEU A N 1
ATOM 681 C CA . LEU A 1 84 ? 14.172 11.575 5.384 1.00 86.00 84 LEU A CA 1
ATOM 682 C C . LEU A 1 84 ? 14.756 10.431 4.544 1.00 86.00 84 LEU A C 1
ATOM 684 O O . LEU A 1 84 ? 14.836 10.550 3.320 1.00 86.00 84 LEU A O 1
ATOM 688 N N . LEU A 1 85 ? 15.113 9.308 5.177 1.00 88.38 85 LEU A N 1
ATOM 689 C CA . LEU A 1 85 ? 15.582 8.109 4.472 1.00 88.38 85 LEU A CA 1
ATOM 690 C C . LEU A 1 85 ? 14.517 7.560 3.516 1.00 88.38 85 LEU A C 1
ATOM 692 O O . LEU A 1 85 ? 14.837 7.208 2.381 1.00 88.38 85 LEU A O 1
ATOM 696 N N . TYR A 1 86 ? 13.256 7.530 3.951 1.00 87.38 86 TYR A N 1
ATOM 697 C CA . TYR A 1 86 ? 12.123 7.119 3.125 1.00 87.38 86 TYR A CA 1
ATOM 698 C C . TYR A 1 86 ? 11.996 7.979 1.860 1.00 87.38 86 TYR A C 1
ATOM 700 O O . TYR A 1 86 ? 11.924 7.445 0.751 1.00 87.38 86 TYR A O 1
ATOM 708 N N . LEU A 1 87 ? 12.016 9.308 2.011 1.00 87.19 87 LEU A N 1
ATOM 709 C CA . LEU A 1 87 ? 11.922 10.232 0.877 1.00 87.19 87 LEU A CA 1
ATOM 710 C C . LEU A 1 87 ? 13.113 10.081 -0.077 1.00 87.19 87 LEU A C 1
ATOM 712 O O . LEU A 1 87 ? 12.922 10.023 -1.293 1.00 87.19 87 LEU A O 1
ATOM 716 N N . GLY A 1 88 ? 14.327 9.956 0.466 1.00 87.31 88 GLY A N 1
ATOM 717 C CA . GLY A 1 88 ? 15.537 9.729 -0.324 1.00 87.31 88 GLY A CA 1
ATOM 718 C C . GLY A 1 88 ? 15.486 8.425 -1.124 1.00 87.31 88 GLY A C 1
ATOM 719 O O . GLY A 1 88 ? 15.810 8.417 -2.311 1.00 87.31 88 GLY A O 1
ATOM 720 N N . PHE A 1 89 ? 15.017 7.335 -0.514 1.00 87.19 89 PHE A N 1
ATOM 721 C CA . PHE A 1 89 ? 14.883 6.035 -1.175 1.00 87.19 89 PHE A CA 1
ATOM 722 C C . PHE A 1 89 ? 13.933 6.086 -2.381 1.00 87.19 89 PHE A C 1
ATOM 724 O O . PHE A 1 89 ? 14.307 5.672 -3.482 1.00 87.19 89 PHE A O 1
ATOM 731 N N . PHE A 1 90 ? 12.729 6.642 -2.209 1.00 85.00 90 PHE A N 1
ATOM 732 C CA . PHE A 1 90 ? 11.758 6.750 -3.304 1.00 85.00 90 PHE A CA 1
ATOM 733 C C . PHE A 1 90 ? 12.179 7.752 -4.385 1.00 85.00 90 PHE A C 1
ATOM 735 O O . PHE A 1 90 ? 11.897 7.518 -5.561 1.00 85.00 90 PHE A O 1
ATOM 742 N N . TYR A 1 91 ? 12.901 8.817 -4.022 1.00 87.50 91 TYR A N 1
ATOM 743 C CA . TYR A 1 91 ? 13.506 9.736 -4.987 1.00 87.50 91 TYR A CA 1
ATOM 744 C C . TYR A 1 91 ? 14.534 9.020 -5.875 1.00 87.50 91 TYR A C 1
ATOM 746 O O . TYR A 1 91 ? 14.459 9.091 -7.102 1.00 87.50 91 TYR A O 1
ATOM 754 N N . LEU A 1 92 ? 15.461 8.266 -5.276 1.00 86.50 92 LEU A N 1
ATOM 755 C CA . LEU A 1 92 ? 16.478 7.520 -6.024 1.00 86.50 92 LEU A CA 1
ATOM 756 C C . LEU A 1 92 ? 15.866 6.449 -6.940 1.00 86.50 92 LEU A C 1
ATOM 758 O O . LEU A 1 92 ? 16.341 6.259 -8.062 1.00 86.50 92 LEU A O 1
ATOM 762 N N . LEU A 1 93 ? 14.800 5.780 -6.488 1.00 83.06 93 LEU A N 1
ATOM 763 C CA . LEU A 1 93 ? 14.040 4.841 -7.315 1.00 83.06 93 LEU A CA 1
ATOM 764 C C . LEU A 1 93 ? 13.330 5.537 -8.489 1.00 83.06 93 LEU A C 1
ATOM 766 O O . LEU A 1 93 ? 13.350 5.008 -9.595 1.00 83.06 93 LEU A O 1
ATOM 770 N N . ALA A 1 94 ? 12.730 6.714 -8.277 1.00 83.12 94 ALA A N 1
ATOM 771 C CA . ALA A 1 94 ? 11.967 7.425 -9.310 1.00 83.12 94 ALA A CA 1
ATOM 772 C C . ALA A 1 94 ? 12.838 7.902 -10.477 1.00 83.12 94 ALA A C 1
ATOM 774 O O . ALA A 1 94 ? 12.417 7.844 -11.629 1.00 83.12 94 ALA A O 1
ATOM 775 N N . PHE A 1 95 ? 14.066 8.333 -10.189 1.00 85.06 95 PHE A N 1
ATOM 776 C CA . PHE A 1 95 ? 15.012 8.814 -11.200 1.00 85.06 95 PHE A CA 1
ATOM 777 C C . PHE A 1 95 ? 15.927 7.714 -11.754 1.00 85.06 95 PHE A C 1
ATOM 779 O O . PHE A 1 95 ? 16.978 8.025 -12.320 1.00 85.06 95 PHE A O 1
ATOM 786 N N . ASN A 1 96 ? 15.557 6.437 -11.582 1.00 79.25 96 ASN A N 1
ATOM 787 C CA . ASN A 1 96 ? 16.318 5.279 -12.065 1.00 79.25 96 ASN A CA 1
ATOM 788 C C . ASN A 1 96 ? 17.802 5.296 -11.628 1.00 79.25 96 ASN A C 1
ATOM 790 O O . ASN A 1 96 ? 18.676 4.788 -12.327 1.00 79.25 96 ASN A O 1
ATOM 794 N N . LYS A 1 97 ? 18.106 5.892 -10.464 1.00 81.94 97 LYS A N 1
ATOM 795 C CA . LYS A 1 97 ? 19.462 5.914 -9.881 1.00 81.94 97 LYS A CA 1
ATOM 796 C C . LYS A 1 97 ? 19.799 4.617 -9.142 1.00 81.94 97 LYS A C 1
ATOM 798 O O . LYS A 1 97 ? 20.956 4.386 -8.809 1.00 81.94 97 LYS A O 1
ATOM 803 N N . LEU A 1 98 ? 18.791 3.784 -8.891 1.00 79.50 98 LEU A N 1
ATOM 804 C CA . LEU A 1 98 ? 18.912 2.454 -8.307 1.00 79.50 98 LEU A CA 1
ATOM 805 C C . LEU A 1 98 ? 18.632 1.372 -9.363 1.00 79.50 98 LEU A C 1
ATOM 807 O O . LEU A 1 98 ? 17.860 1.612 -10.293 1.00 79.50 98 LEU A O 1
ATOM 811 N N . PRO A 1 99 ? 19.229 0.172 -9.232 1.00 77.62 99 PRO A N 1
ATOM 812 C CA . PRO A 1 99 ? 19.040 -0.913 -10.187 1.00 77.62 99 PRO A CA 1
ATOM 813 C C . PRO A 1 99 ? 17.570 -1.321 -10.318 1.00 77.62 99 PRO A C 1
ATOM 815 O O . PRO A 1 99 ? 16.844 -1.440 -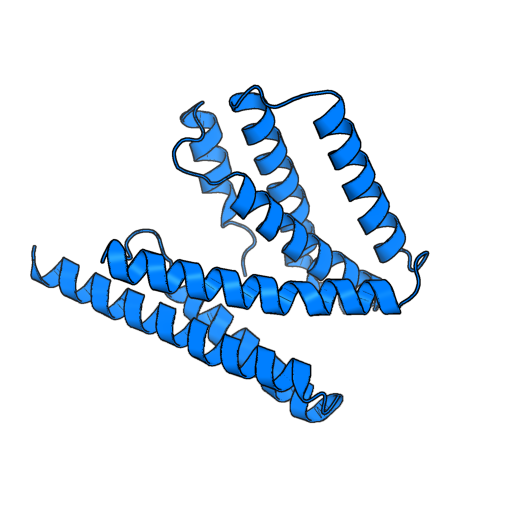9.330 1.00 77.62 99 PRO A O 1
ATOM 818 N N . PHE A 1 100 ? 17.162 -1.639 -11.549 1.00 70.50 100 PHE A N 1
ATOM 819 C CA . PHE A 1 100 ? 15.794 -2.038 -11.903 1.00 70.50 100 PHE A CA 1
ATOM 820 C C . PHE A 1 100 ? 15.256 -3.222 -11.077 1.00 70.50 100 PHE A C 1
ATOM 822 O O . PHE A 1 100 ? 14.053 -3.343 -10.844 1.00 70.50 100 PHE A O 1
ATOM 829 N N . VAL A 1 101 ? 16.155 -4.077 -10.578 1.00 70.62 101 VAL A N 1
ATOM 830 C CA . VAL A 1 101 ? 15.827 -5.179 -9.665 1.00 70.62 101 VAL A CA 1
ATOM 831 C C . VAL A 1 101 ? 15.158 -4.664 -8.389 1.00 70.62 101 VAL A C 1
ATOM 833 O O . VAL A 1 101 ? 14.148 -5.229 -7.985 1.00 70.62 101 VAL A O 1
ATOM 836 N N . LEU A 1 102 ? 15.642 -3.572 -7.787 1.00 71.56 102 LEU A N 1
ATOM 837 C CA . LEU A 1 102 ? 15.030 -2.996 -6.583 1.00 71.56 102 LEU A CA 1
ATOM 838 C C . LEU A 1 102 ? 13.618 -2.488 -6.874 1.00 71.56 102 LEU A C 1
ATOM 840 O O . LEU A 1 102 ? 12.699 -2.766 -6.108 1.00 71.56 102 LEU A O 1
ATOM 844 N N . LEU A 1 103 ? 13.413 -1.824 -8.013 1.00 69.69 103 LEU A N 1
ATOM 845 C CA . LEU A 1 103 ? 12.095 -1.345 -8.433 1.00 69.69 103 LEU A CA 1
ATOM 846 C C . LEU A 1 103 ? 11.097 -2.511 -8.583 1.00 69.69 103 LEU A C 1
ATOM 848 O O . LEU A 1 103 ? 9.992 -2.466 -8.035 1.00 69.69 103 LEU A O 1
ATOM 852 N N . LYS A 1 104 ? 11.514 -3.597 -9.249 1.00 66.38 104 LYS A N 1
ATOM 853 C CA . LYS A 1 104 ? 10.723 -4.834 -9.370 1.00 66.38 104 LYS A CA 1
ATOM 854 C C . LYS A 1 104 ? 10.462 -5.499 -8.020 1.00 66.38 104 LYS A C 1
ATOM 856 O O . LYS A 1 104 ? 9.328 -5.889 -7.770 1.00 66.38 104 LYS A O 1
ATOM 861 N N . MET A 1 105 ? 11.463 -5.601 -7.150 1.00 67.38 105 MET A N 1
ATOM 862 C CA . MET A 1 105 ? 11.321 -6.203 -5.818 1.00 67.38 105 MET A CA 1
ATOM 863 C C . MET A 1 105 ? 10.328 -5.425 -4.954 1.00 67.38 105 MET A C 1
ATOM 865 O O . MET A 1 105 ? 9.466 -6.023 -4.317 1.00 67.38 105 MET A O 1
ATOM 869 N N . THR A 1 106 ? 10.390 -4.093 -4.980 1.00 67.56 106 THR A N 1
ATOM 870 C CA . THR A 1 106 ? 9.470 -3.248 -4.204 1.00 67.56 106 THR A CA 1
ATOM 871 C C . THR A 1 106 ? 8.025 -3.416 -4.691 1.00 67.56 106 THR A C 1
ATOM 873 O O . THR A 1 106 ? 7.104 -3.549 -3.882 1.00 67.56 106 THR A O 1
ATOM 876 N N . MET A 1 107 ? 7.826 -3.517 -6.010 1.00 66.75 107 MET A N 1
ATOM 877 C CA . MET A 1 107 ? 6.524 -3.833 -6.605 1.00 66.75 107 MET A CA 1
ATOM 878 C C . MET A 1 107 ? 6.058 -5.247 -6.240 1.00 66.75 107 MET A C 1
ATOM 880 O O . MET A 1 107 ? 4.923 -5.421 -5.797 1.00 66.75 107 MET A O 1
ATOM 884 N N . MET A 1 108 ? 6.938 -6.248 -6.347 1.00 61.28 108 MET A N 1
ATOM 885 C CA . MET A 1 108 ? 6.634 -7.634 -5.985 1.00 61.28 108 MET A CA 1
ATOM 886 C C . MET A 1 108 ? 6.210 -7.755 -4.528 1.00 61.28 108 MET A C 1
ATOM 888 O O . MET A 1 108 ? 5.237 -8.455 -4.279 1.00 61.28 108 MET A O 1
ATOM 892 N N . LEU A 1 109 ? 6.867 -7.047 -3.603 1.00 59.91 109 LEU A N 1
ATOM 893 C CA . LEU A 1 109 ? 6.566 -7.045 -2.166 1.00 59.91 109 LEU A CA 1
ATOM 894 C C . LEU A 1 109 ? 5.243 -6.351 -1.814 1.00 59.91 109 LEU A C 1
ATOM 896 O O . LEU A 1 109 ? 4.592 -6.745 -0.847 1.00 59.91 109 LEU A O 1
ATOM 900 N N . SER A 1 110 ? 4.788 -5.377 -2.607 1.00 59.88 110 SER A N 1
ATOM 901 C CA . SER A 1 110 ? 3.481 -4.734 -2.383 1.00 59.88 110 SER A CA 1
ATOM 902 C C . SER A 1 110 ? 2.308 -5.726 -2.487 1.00 59.88 110 SER A C 1
ATOM 904 O O . SER A 1 110 ? 1.309 -5.614 -1.774 1.00 59.88 110 SER A O 1
ATOM 906 N N . THR A 1 111 ? 2.456 -6.754 -3.321 1.00 59.12 111 THR A N 1
ATOM 907 C CA . THR A 1 111 ? 1.442 -7.784 -3.585 1.00 59.12 111 THR A CA 1
ATOM 908 C C . THR A 1 111 ? 1.187 -8.732 -2.401 1.00 59.12 111 THR A C 1
ATOM 910 O O . THR A 1 111 ? 0.044 -8.800 -1.948 1.00 59.12 111 THR A O 1
ATOM 913 N N . PRO A 1 112 ? 2.189 -9.426 -1.819 1.00 55.66 112 PRO A N 1
ATOM 914 C CA . PRO A 1 112 ? 1.997 -10.251 -0.631 1.00 55.66 112 PRO A CA 1
ATOM 915 C C . PRO A 1 112 ? 1.583 -9.417 0.583 1.00 55.66 112 PRO A C 1
ATOM 917 O O . PRO A 1 112 ? 0.740 -9.869 1.352 1.00 55.66 112 PRO A O 1
ATOM 920 N N . ILE A 1 113 ? 2.070 -8.178 0.725 1.00 61.97 113 ILE A N 1
ATOM 921 C CA . ILE A 1 113 ? 1.593 -7.258 1.771 1.00 61.97 113 ILE A CA 1
ATOM 922 C C . ILE A 1 113 ? 0.091 -6.976 1.594 1.00 61.97 113 ILE A C 1
ATOM 924 O O . ILE A 1 113 ? -0.671 -7.027 2.562 1.00 61.97 113 ILE A O 1
ATOM 928 N N . SER A 1 114 ? -0.363 -6.750 0.356 1.00 60.28 114 SER A N 1
ATOM 929 C CA . SER A 1 114 ? -1.786 -6.586 0.043 1.00 60.28 114 SER A CA 1
ATOM 930 C C . SER A 1 114 ? -2.595 -7.847 0.362 1.00 60.28 114 SER A C 1
ATOM 932 O O . SER A 1 114 ? -3.667 -7.749 0.958 1.00 60.28 114 SER A O 1
ATOM 934 N N . VAL A 1 115 ? -2.084 -9.037 0.033 1.00 61.75 115 VAL A N 1
ATOM 935 C CA . VAL A 1 115 ? -2.740 -10.321 0.345 1.00 61.75 115 VAL A CA 1
ATOM 936 C C . VAL A 1 115 ? -2.869 -10.527 1.856 1.00 61.75 115 VAL A C 1
ATOM 938 O O . VAL A 1 115 ? -3.962 -10.828 2.334 1.00 61.75 115 VAL A O 1
ATOM 941 N N . ILE A 1 116 ? -1.798 -10.302 2.619 1.00 63.41 116 ILE A N 1
ATOM 942 C CA . ILE A 1 116 ? -1.807 -10.419 4.085 1.00 63.41 116 ILE A CA 1
ATOM 943 C C . ILE A 1 116 ? -2.796 -9.418 4.697 1.00 63.41 116 ILE A C 1
ATOM 945 O O . ILE A 1 116 ? -3.578 -9.786 5.572 1.00 63.41 116 ILE A O 1
ATOM 949 N N . SER A 1 117 ? -2.833 -8.179 4.197 1.00 61.50 117 SER A N 1
ATOM 950 C CA . SER A 1 117 ? -3.807 -7.172 4.638 1.00 61.50 117 SER A CA 1
ATOM 951 C C . SER A 1 117 ? -5.253 -7.632 4.421 1.00 61.50 117 SER A C 1
ATOM 953 O O . SER A 1 117 ? -6.082 -7.519 5.323 1.00 61.50 117 SER A O 1
ATOM 955 N N . LYS A 1 118 ? -5.560 -8.231 3.265 1.00 64.62 118 LYS A N 1
ATOM 956 C CA . LYS A 1 118 ? -6.898 -8.771 2.968 1.00 64.62 118 LYS A CA 1
ATOM 957 C C . LYS A 1 118 ? -7.267 -9.934 3.887 1.00 64.62 118 LYS A C 1
ATOM 959 O O . LYS A 1 118 ? -8.396 -9.993 4.365 1.00 64.62 118 LYS A O 1
ATOM 964 N N . LEU A 1 119 ? -6.322 -10.828 4.174 1.00 68.94 119 LEU A N 1
ATOM 965 C CA . LEU A 1 119 ? -6.535 -11.941 5.105 1.00 68.94 119 LEU A CA 1
ATOM 966 C C . LEU A 1 119 ? -6.832 -11.447 6.525 1.00 68.94 119 LEU A C 1
ATOM 968 O O . LEU A 1 119 ? -7.783 -11.915 7.152 1.00 68.94 119 LEU A O 1
ATOM 972 N N . LEU A 1 120 ? -6.078 -10.456 7.007 1.00 65.31 120 LEU A N 1
ATOM 973 C CA . LEU A 1 120 ? -6.335 -9.824 8.303 1.00 65.31 120 LEU A CA 1
ATOM 974 C C . LEU A 1 120 ? -7.710 -9.148 8.342 1.00 65.31 120 LEU A C 1
ATOM 976 O O . LEU A 1 120 ? -8.404 -9.231 9.354 1.00 65.31 120 LEU A O 1
ATOM 980 N N . GLN A 1 121 ? -8.139 -8.531 7.240 1.00 63.03 121 GLN A N 1
ATOM 981 C CA . GLN A 1 121 ? -9.463 -7.917 7.149 1.00 63.03 121 GLN A CA 1
ATOM 982 C C . GLN A 1 121 ? -10.598 -8.940 7.146 1.00 63.03 121 GLN A C 1
ATOM 984 O O . GLN A 1 121 ? -11.594 -8.718 7.828 1.00 63.03 121 GLN A O 1
ATOM 989 N N . ILE A 1 122 ? -10.445 -10.074 6.456 1.00 72.06 122 ILE A N 1
ATOM 990 C CA . ILE A 1 122 ? -11.410 -11.185 6.516 1.00 72.06 122 ILE A CA 1
ATOM 991 C C . ILE A 1 122 ? -11.535 -11.694 7.952 1.00 72.06 122 ILE A C 1
ATOM 993 O O . ILE A 1 122 ? -12.645 -11.865 8.455 1.00 72.06 122 ILE A O 1
ATOM 997 N N . HIS A 1 123 ? -10.402 -11.898 8.626 1.00 68.00 123 HIS A N 1
ATOM 998 C CA . HIS A 1 123 ? -10.381 -12.365 10.008 1.00 68.00 123 HIS A CA 1
ATOM 999 C C . HIS A 1 123 ? -11.067 -11.373 10.957 1.00 68.00 123 HIS A C 1
ATOM 1001 O O . HIS A 1 123 ? -11.917 -11.767 11.757 1.00 68.00 123 HIS A O 1
ATOM 1007 N N . ALA A 1 124 ? -10.766 -10.079 10.819 1.00 62.00 124 ALA A N 1
ATOM 1008 C CA . ALA A 1 124 ? -11.417 -9.029 11.592 1.00 62.00 124 ALA A CA 1
ATOM 1009 C C . ALA A 1 124 ? -12.935 -9.010 11.354 1.00 62.00 124 ALA A C 1
ATOM 1011 O O . ALA A 1 124 ? -13.691 -8.990 12.321 1.00 62.00 124 ALA A O 1
ATOM 1012 N N . LEU A 1 125 ? -13.385 -9.101 10.096 1.00 69.00 125 LEU A N 1
ATOM 1013 C CA . LEU A 1 125 ? -14.809 -9.115 9.748 1.00 69.00 125 LEU A CA 1
ATOM 1014 C C . LEU A 1 125 ? -15.546 -10.328 10.326 1.00 69.00 125 LEU A C 1
ATOM 1016 O O . LEU A 1 125 ? -16.705 -10.226 10.727 1.00 69.00 125 LEU A O 1
ATOM 1020 N N . PHE A 1 126 ? -14.871 -11.477 10.370 1.00 70.62 126 PHE A N 1
ATOM 1021 C CA . PHE A 1 126 ? -15.427 -12.706 10.920 1.00 70.62 126 PHE A CA 1
ATOM 1022 C C . PHE A 1 126 ? -15.653 -12.605 12.435 1.00 70.62 126 PHE A C 1
ATOM 1024 O O . PHE A 1 126 ? -16.676 -13.078 12.939 1.00 70.62 126 PHE A O 1
ATOM 1031 N N . ILE A 1 127 ? -14.730 -11.950 13.150 1.00 66.81 127 ILE A N 1
ATOM 1032 C CA . ILE A 1 127 ? -14.822 -11.718 14.598 1.00 66.81 127 ILE A CA 1
ATOM 1033 C C . ILE A 1 127 ? -15.856 -10.637 14.916 1.00 66.81 127 ILE A C 1
ATOM 1035 O O . ILE A 1 127 ? -16.744 -10.864 15.739 1.00 66.81 127 ILE A O 1
ATOM 1039 N N . THR A 1 128 ? -15.758 -9.465 14.282 1.00 65.12 128 THR A N 1
ATOM 1040 C CA . THR A 1 128 ? -16.615 -8.317 14.614 1.00 65.12 128 THR A CA 1
ATOM 1041 C C . THR A 1 128 ? -18.037 -8.485 14.094 1.00 65.12 128 THR A C 1
ATOM 1043 O O . THR A 1 128 ? -18.963 -7.924 14.676 1.00 65.12 128 THR A O 1
ATOM 1046 N N . LYS A 1 129 ? -18.225 -9.250 13.007 1.00 69.94 129 LYS A N 1
ATOM 1047 C CA . LYS A 1 129 ? -19.499 -9.404 12.278 1.00 69.94 129 LYS A CA 1
ATOM 1048 C C . LYS A 1 129 ? -20.129 -8.068 11.866 1.00 69.94 129 LYS A C 1
ATOM 1050 O O . LYS A 1 129 ? -21.321 -8.014 11.563 1.00 69.94 129 LYS A O 1
ATOM 1055 N N . ASP A 1 130 ? -19.327 -7.008 11.841 1.00 63.53 130 ASP A N 1
ATOM 1056 C CA . ASP A 1 130 ? -19.733 -5.654 11.502 1.00 63.53 130 ASP A CA 1
ATOM 1057 C C . ASP A 1 130 ? -18.911 -5.166 10.308 1.00 63.53 130 ASP A C 1
ATOM 1059 O O . ASP A 1 130 ? -17.683 -5.086 10.347 1.00 63.53 130 ASP A O 1
ATOM 1063 N N . ALA A 1 131 ? -19.623 -4.859 9.226 1.00 60.25 131 ALA A N 1
ATOM 1064 C CA . ALA A 1 131 ? -19.072 -4.364 7.971 1.00 60.25 131 ALA A CA 1
ATOM 1065 C C . ALA A 1 131 ? -19.339 -2.860 7.762 1.00 60.25 131 ALA A C 1
ATOM 1067 O O . ALA A 1 131 ? -19.160 -2.355 6.649 1.00 60.25 131 ALA A O 1
ATOM 1068 N N . GLY A 1 132 ? -19.802 -2.143 8.794 1.00 53.41 132 GLY A N 1
ATOM 1069 C CA . GLY A 1 132 ? -20.277 -0.760 8.701 1.00 53.41 132 GLY A CA 1
ATOM 1070 C C . GLY A 1 132 ? -19.250 0.230 8.148 1.00 53.41 132 GLY A C 1
ATOM 1071 O O . GLY A 1 132 ? -19.617 1.129 7.395 1.00 53.41 132 GLY A O 1
ATOM 1072 N N . GLN A 1 133 ? -17.961 0.029 8.438 1.00 51.19 133 GLN A N 1
ATOM 1073 C CA . GLN A 1 133 ? -16.886 0.926 7.993 1.00 51.19 133 GLN A CA 1
ATOM 1074 C C . GLN A 1 133 ? -16.290 0.572 6.619 1.00 51.19 133 GLN A C 1
ATOM 1076 O O . GLN A 1 133 ? -15.550 1.373 6.051 1.00 51.19 133 GLN A O 1
ATOM 1081 N N . LEU A 1 134 ? -16.602 -0.599 6.050 1.00 56.91 134 LEU A N 1
ATOM 1082 C CA . LEU A 1 134 ? -16.029 -1.028 4.769 1.00 56.91 134 LEU A CA 1
ATOM 1083 C C . LEU A 1 134 ? -16.929 -0.652 3.589 1.00 56.91 134 LEU A C 1
ATOM 1085 O O . LEU A 1 134 ? -18.125 -0.948 3.581 1.00 56.91 134 LEU A O 1
ATOM 1089 N N . ASN A 1 135 ? -16.348 -0.040 2.553 1.00 64.44 135 ASN A N 1
ATOM 1090 C CA . ASN A 1 135 ? -17.061 0.338 1.333 1.00 64.44 135 ASN A CA 1
ATOM 1091 C C . ASN A 1 135 ? -17.087 -0.810 0.309 1.00 64.44 135 ASN A C 1
ATOM 1093 O O . ASN A 1 135 ? -16.060 -1.152 -0.274 1.00 64.44 135 ASN A O 1
ATOM 1097 N N . LEU A 1 136 ? -18.277 -1.357 0.034 1.00 64.50 136 LEU A N 1
ATOM 1098 C CA . LEU A 1 136 ? -18.487 -2.426 -0.950 1.00 64.50 136 LEU A CA 1
ATOM 1099 C C . LEU A 1 136 ? -17.939 -2.076 -2.343 1.00 64.50 136 LEU A C 1
ATOM 1101 O O . LEU A 1 136 ? -17.318 -2.920 -2.985 1.00 64.50 136 LEU A O 1
ATOM 1105 N N . ALA A 1 137 ? -18.137 -0.835 -2.799 1.00 52.34 137 ALA A N 1
ATOM 1106 C CA . ALA A 1 137 ? -17.700 -0.410 -4.127 1.00 52.34 137 ALA A CA 1
ATOM 1107 C C . ALA A 1 137 ? -16.172 -0.476 -4.266 1.00 52.34 137 ALA A C 1
ATOM 1109 O O . ALA A 1 137 ? -15.664 -0.915 -5.295 1.00 52.34 137 ALA A O 1
ATOM 1110 N N . THR A 1 138 ? -15.441 -0.122 -3.205 1.00 57.94 138 THR A N 1
ATOM 1111 C CA . THR A 1 138 ? -13.977 -0.215 -3.158 1.00 57.94 138 THR A CA 1
ATOM 1112 C C . THR A 1 138 ? -13.511 -1.660 -3.321 1.00 57.94 138 THR A C 1
ATOM 1114 O O . THR A 1 138 ? -12.629 -1.928 -4.132 1.00 57.94 138 THR A O 1
ATOM 1117 N N . TRP A 1 139 ? -14.136 -2.609 -2.622 1.00 66.19 139 TRP A N 1
ATOM 1118 C CA . TRP A 1 139 ? -13.762 -4.026 -2.698 1.00 66.19 139 TRP A CA 1
ATOM 1119 C C . TRP A 1 139 ? -14.080 -4.662 -4.052 1.00 66.19 139 TRP A C 1
ATOM 1121 O O . TRP A 1 139 ? -13.259 -5.417 -4.575 1.00 66.19 139 TRP A O 1
ATOM 1131 N N . CYS A 1 140 ? -15.202 -4.291 -4.673 1.00 67.19 140 CYS A N 1
ATOM 1132 C CA . CYS A 1 140 ? -15.511 -4.703 -6.043 1.00 67.19 140 CYS A CA 1
ATOM 1133 C C . CYS A 1 140 ? -14.501 -4.135 -7.051 1.00 67.19 140 CYS A C 1
ATOM 1135 O O . CYS A 1 140 ? -13.986 -4.881 -7.881 1.00 67.19 140 CYS A O 1
ATOM 1137 N N . LEU A 1 141 ? -14.160 -2.844 -6.954 1.00 64.75 141 LEU A N 1
ATOM 11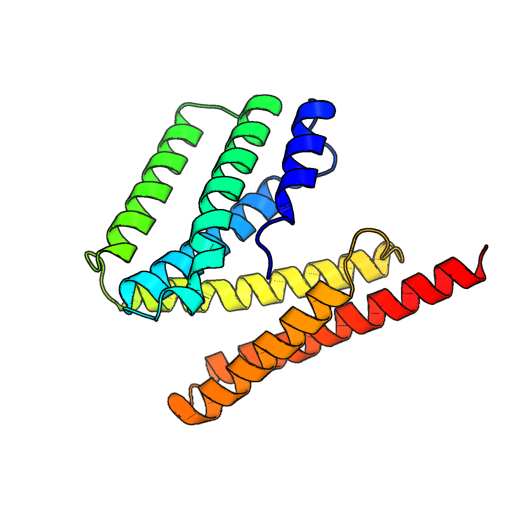38 C CA . LEU A 1 141 ? -13.169 -2.211 -7.832 1.00 64.75 141 LEU A CA 1
ATOM 1139 C C . LEU A 1 141 ? -11.785 -2.854 -7.686 1.00 64.75 141 LEU A C 1
ATOM 1141 O O . LEU A 1 141 ? -11.130 -3.128 -8.691 1.00 64.75 141 LEU A O 1
ATOM 1145 N N . LEU A 1 142 ? -11.355 -3.155 -6.457 1.00 65.69 142 LEU A N 1
ATOM 1146 C CA . LEU A 1 142 ? -10.101 -3.867 -6.201 1.00 65.69 142 LEU A CA 1
ATOM 1147 C C . LEU A 1 142 ? -10.119 -5.288 -6.782 1.00 65.69 142 LEU A C 1
ATOM 1149 O O . LEU A 1 142 ? -9.100 -5.738 -7.317 1.00 65.69 142 LEU A O 1
ATOM 1153 N N . GLY A 1 143 ? -11.258 -5.986 -6.705 1.00 71.62 143 GLY A N 1
ATOM 1154 C CA . GLY A 1 143 ? -11.476 -7.286 -7.346 1.00 71.62 143 GLY A CA 1
ATOM 1155 C C . GLY A 1 143 ? -11.289 -7.209 -8.858 1.00 71.62 143 GLY A C 1
ATOM 1156 O O . GLY A 1 143 ? -10.425 -7.895 -9.405 1.00 71.62 143 GLY A O 1
ATOM 1157 N N . THR A 1 144 ? -12.005 -6.296 -9.513 1.00 69.88 144 THR A N 1
ATOM 1158 C CA . THR A 1 144 ? -11.924 -6.079 -10.965 1.00 69.88 144 THR A CA 1
ATOM 1159 C C . THR A 1 144 ? -10.528 -5.643 -11.415 1.00 69.88 144 THR A C 1
ATOM 1161 O O . THR A 1 144 ? -10.015 -6.135 -12.416 1.00 69.88 144 THR A O 1
ATOM 1164 N N . SER A 1 145 ? -9.866 -4.766 -10.660 1.00 67.44 145 SER A N 1
ATOM 1165 C CA . SER A 1 145 ? -8.511 -4.301 -10.983 1.00 67.44 145 SER A CA 1
ATOM 1166 C C . SER A 1 145 ? -7.473 -5.425 -10.851 1.00 67.44 145 SER A C 1
ATOM 1168 O O . SER A 1 145 ? -6.572 -5.552 -11.679 1.00 67.44 145 SER A O 1
ATOM 1170 N N . SER A 1 146 ? -7.632 -6.303 -9.853 1.00 72.62 146 SER A N 1
ATOM 1171 C CA . SER A 1 146 ? -6.784 -7.495 -9.698 1.00 72.62 146 SER A CA 1
ATOM 1172 C C . SER A 1 146 ? -7.034 -8.516 -10.810 1.00 72.62 146 SER A C 1
ATOM 1174 O O . SER A 1 146 ? -6.091 -9.156 -11.266 1.00 72.62 146 SER A O 1
ATOM 1176 N N . LEU A 1 147 ? -8.276 -8.626 -11.292 1.00 76.44 147 LEU A N 1
ATOM 1177 C CA . LEU A 1 147 ? -8.640 -9.503 -12.406 1.00 76.44 147 LEU A CA 1
ATOM 1178 C C . LEU A 1 147 ? -8.018 -9.021 -13.720 1.00 76.44 147 LEU A C 1
ATOM 1180 O O . LEU A 1 147 ? -7.431 -9.816 -14.450 1.00 76.44 147 LEU A O 1
ATOM 1184 N N . ALA A 1 148 ? -8.070 -7.712 -13.980 1.00 71.50 148 ALA A N 1
ATOM 1185 C CA . ALA A 1 148 ? -7.401 -7.109 -15.129 1.00 71.50 148 ALA A CA 1
ATOM 1186 C C . ALA A 1 148 ? -5.888 -7.393 -15.111 1.00 71.50 148 ALA A C 1
ATOM 1188 O O . ALA A 1 148 ? -5.316 -7.753 -16.135 1.00 71.50 148 ALA A O 1
ATOM 1189 N N . ARG A 1 149 ? -5.250 -7.308 -13.934 1.00 70.69 149 ARG A N 1
ATOM 1190 C CA . ARG A 1 149 ? -3.817 -7.603 -13.764 1.00 70.69 149 ARG A CA 1
ATOM 1191 C C . ARG A 1 149 ? -3.470 -9.083 -13.897 1.00 70.69 149 ARG A C 1
ATOM 1193 O O . ARG A 1 149 ? -2.402 -9.403 -14.416 1.00 70.69 149 ARG A O 1
ATOM 1200 N N . LEU A 1 150 ? -4.353 -9.983 -13.467 1.00 81.12 150 LEU A N 1
ATOM 1201 C CA . LEU A 1 150 ? -4.196 -11.413 -13.725 1.00 81.12 150 LEU A CA 1
ATOM 1202 C C . LEU A 1 150 ? -4.173 -11.678 -15.233 1.00 81.12 150 LEU A C 1
ATOM 1204 O O . LEU A 1 150 ? -3.264 -12.344 -15.719 1.00 81.12 150 LEU A O 1
ATOM 1208 N N . PHE A 1 151 ? -5.122 -11.093 -15.970 1.00 76.44 151 PHE A N 1
ATOM 1209 C CA . PHE A 1 151 ? -5.214 -11.269 -17.416 1.00 76.44 151 PHE A CA 1
ATOM 1210 C C . PHE A 1 151 ? -3.990 -10.704 -18.146 1.00 76.44 151 PHE A C 1
ATOM 1212 O O . PHE A 1 151 ? -3.386 -11.397 -18.962 1.00 76.44 151 PHE A O 1
ATOM 1219 N N . THR A 1 152 ? -3.564 -9.481 -17.822 1.00 70.31 152 THR A N 1
ATOM 1220 C CA . THR A 1 152 ? -2.394 -8.880 -18.480 1.00 70.31 152 THR A CA 1
ATOM 1221 C C . THR A 1 152 ? -1.094 -9.601 -18.137 1.00 70.31 152 THR A C 1
ATOM 1223 O O . THR A 1 152 ? -0.247 -9.731 -19.012 1.00 70.31 152 THR A O 1
ATOM 1226 N N . THR A 1 153 ? -0.938 -10.128 -16.918 1.00 72.12 153 THR A N 1
ATOM 1227 C CA . THR A 1 153 ? 0.233 -10.948 -16.545 1.00 72.12 153 THR A CA 1
ATOM 1228 C C . THR A 1 153 ? 0.272 -12.247 -17.346 1.00 72.12 153 THR A C 1
ATOM 1230 O O . THR A 1 153 ? 1.331 -12.642 -17.826 1.00 72.12 153 THR A O 1
ATOM 1233 N N . LEU A 1 154 ? -0.884 -12.891 -17.529 1.00 80.50 154 LEU A N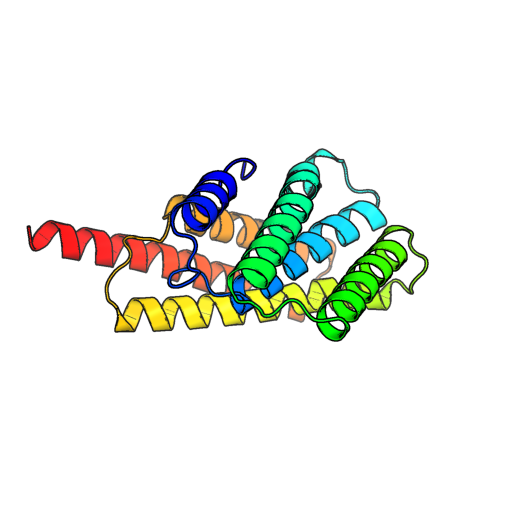 1
ATOM 1234 C CA . LEU A 1 154 ? -1.004 -14.126 -18.304 1.00 80.50 154 LEU A CA 1
ATOM 1235 C C . LEU A 1 154 ? -0.609 -13.899 -19.772 1.00 80.50 154 LEU A C 1
ATOM 1237 O O . LEU A 1 154 ? 0.084 -14.727 -20.352 1.00 80.50 154 LEU A O 1
ATOM 1241 N N . VAL A 1 155 ? -0.998 -12.754 -20.342 1.00 75.75 155 VAL A N 1
ATOM 1242 C CA . VAL A 1 155 ? -0.736 -12.411 -21.749 1.00 75.75 155 VAL A CA 1
ATOM 1243 C C . VAL A 1 155 ? 0.676 -11.854 -21.987 1.00 75.75 155 VAL A C 1
ATOM 1245 O O . VAL A 1 155 ? 1.275 -12.167 -23.010 1.00 75.75 155 VAL A O 1
ATOM 1248 N N . LEU A 1 156 ? 1.210 -11.014 -21.090 1.00 69.69 156 LEU A N 1
ATOM 1249 C CA . LEU A 1 156 ? 2.438 -10.241 -21.346 1.00 69.69 156 LEU A CA 1
ATOM 1250 C C . LEU A 1 156 ? 3.710 -10.866 -20.771 1.00 69.69 156 LEU A C 1
ATOM 1252 O O . LEU A 1 156 ? 4.767 -10.759 -21.387 1.00 69.69 156 LEU A O 1
ATOM 1256 N N . THR A 1 157 ? 3.644 -11.444 -19.571 1.00 72.94 157 THR A N 1
ATOM 1257 C CA . THR A 1 157 ? 4.841 -11.895 -18.841 1.00 72.94 157 THR A CA 1
ATOM 1258 C C . THR A 1 157 ? 4.884 -13.397 -18.620 1.00 72.94 157 THR A C 1
ATOM 1260 O O . THR A 1 157 ? 5.978 -13.952 -18.577 1.00 72.94 157 THR A O 1
ATOM 1263 N N . GLY A 1 158 ? 3.736 -14.055 -18.442 1.00 66.56 158 GLY A N 1
ATOM 1264 C CA . GLY A 1 158 ? 3.675 -15.485 -18.121 1.00 66.56 158 GLY A CA 1
ATOM 1265 C C . GLY A 1 158 ? 4.308 -15.848 -16.769 1.00 66.56 158 GLY A C 1
ATOM 1266 O O . GLY A 1 158 ? 4.607 -17.012 -16.518 1.00 66.56 158 GLY A O 1
ATOM 1267 N N . ASP A 1 159 ? 4.532 -14.864 -15.892 1.00 73.00 159 ASP A N 1
ATOM 1268 C CA . ASP A 1 159 ? 5.155 -15.076 -14.586 1.00 73.00 159 ASP A CA 1
ATOM 1269 C C . ASP A 1 159 ? 4.168 -15.769 -13.637 1.00 73.00 159 ASP A C 1
ATOM 1271 O O . ASP A 1 159 ? 3.227 -15.157 -13.122 1.00 73.00 159 ASP A O 1
ATOM 1275 N N . PHE A 1 160 ? 4.403 -17.060 -13.401 1.00 71.94 160 PHE A N 1
ATOM 1276 C CA . PHE A 1 160 ? 3.559 -17.915 -12.568 1.00 71.94 160 PHE A CA 1
ATOM 1277 C C . PHE A 1 160 ? 3.400 -17.405 -11.131 1.00 71.94 160 PHE A C 1
ATOM 1279 O O . PHE A 1 160 ? 2.327 -17.556 -10.540 1.00 71.94 160 PHE A O 1
ATOM 1286 N N . VAL A 1 161 ? 4.434 -16.781 -10.561 1.00 65.44 161 VAL A N 1
ATOM 1287 C CA . VAL A 1 161 ? 4.400 -16.293 -9.175 1.00 65.44 161 VAL A CA 1
ATOM 1288 C C . VAL A 1 161 ? 3.474 -15.086 -9.072 1.00 65.44 161 VAL A C 1
ATOM 1290 O O . VAL A 1 161 ? 2.623 -15.016 -8.181 1.00 65.44 161 VAL A O 1
ATOM 1293 N N . VAL A 1 162 ? 3.594 -14.153 -10.017 1.00 65.00 162 VAL A N 1
ATOM 1294 C CA . VAL A 1 162 ? 2.728 -12.967 -10.099 1.00 65.00 162 VAL A CA 1
ATOM 1295 C C . VAL A 1 162 ? 1.286 -13.369 -10.423 1.00 65.00 162 VAL A C 1
ATOM 1297 O O . VAL A 1 162 ? 0.342 -12.816 -9.850 1.00 65.00 162 VAL A O 1
ATOM 1300 N N . LEU A 1 163 ? 1.112 -14.384 -11.272 1.00 77.00 163 LEU A N 1
ATOM 1301 C CA . LEU A 1 163 ? -0.190 -14.923 -11.650 1.00 77.00 163 LEU A CA 1
ATOM 1302 C C . LEU A 1 163 ? -0.953 -15.495 -10.446 1.00 77.00 163 LEU A C 1
ATOM 1304 O O . LEU A 1 163 ? -2.103 -15.116 -10.212 1.00 77.00 163 LEU A O 1
ATOM 1308 N N . ILE A 1 164 ? -0.305 -16.349 -9.644 1.00 76.25 164 ILE A N 1
ATOM 1309 C CA . ILE A 1 164 ? -0.892 -16.903 -8.411 1.00 76.25 164 ILE A CA 1
ATOM 1310 C C . ILE A 1 164 ? -1.258 -15.773 -7.443 1.00 76.25 164 ILE A C 1
ATOM 1312 O O . ILE A 1 164 ? -2.325 -15.798 -6.827 1.00 76.25 164 ILE A O 1
ATOM 1316 N N . ASN A 1 165 ? -0.415 -14.743 -7.340 1.00 71.12 165 ASN A N 1
ATOM 1317 C CA . ASN A 1 165 ? -0.648 -13.624 -6.432 1.00 71.12 165 ASN A CA 1
ATOM 1318 C C . ASN A 1 165 ? -1.899 -12.814 -6.811 1.00 71.12 165 ASN A C 1
ATOM 1320 O O . ASN A 1 165 ? -2.752 -12.539 -5.957 1.00 71.12 165 ASN A O 1
ATOM 1324 N N . PHE A 1 166 ? -2.062 -12.485 -8.098 1.00 73.81 166 PHE A N 1
ATOM 1325 C CA . PHE A 1 166 ? -3.280 -11.825 -8.567 1.00 73.81 166 PHE A CA 1
ATOM 1326 C C . PHE A 1 166 ? -4.503 -12.733 -8.467 1.00 73.81 166 PHE A C 1
ATOM 1328 O O . PHE A 1 166 ? -5.562 -12.243 -8.077 1.00 73.81 166 PHE A O 1
ATOM 1335 N N . GLY A 1 167 ? -4.359 -14.037 -8.709 1.00 81.44 167 GLY A N 1
ATOM 1336 C CA . GLY A 1 167 ? -5.445 -15.009 -8.561 1.00 81.44 167 GLY A CA 1
ATOM 1337 C C . GLY A 1 167 ? -5.983 -15.042 -7.134 1.00 81.44 167 GLY A C 1
ATOM 1338 O O . GLY A 1 167 ? -7.173 -14.815 -6.906 1.00 81.44 167 GLY A O 1
ATOM 1339 N N . CYS A 1 168 ? -5.090 -15.196 -6.155 1.00 78.94 168 CYS A N 1
ATOM 1340 C CA . CYS A 1 168 ? -5.434 -15.101 -4.738 1.00 78.94 168 CYS A CA 1
ATOM 1341 C C . CYS A 1 168 ? -6.054 -13.738 -4.396 1.00 78.94 168 CYS A C 1
ATOM 1343 O O . CYS A 1 168 ? -7.080 -13.672 -3.720 1.00 78.94 168 CYS A O 1
ATOM 1345 N N . SER A 1 169 ? -5.481 -12.638 -4.893 1.00 77.69 169 SER A N 1
ATOM 1346 C CA . SER A 1 169 ? -6.013 -11.292 -4.648 1.00 77.69 169 SER A CA 1
ATOM 1347 C C . SER A 1 169 ? -7.420 -11.074 -5.205 1.00 77.69 169 SER A C 1
ATOM 1349 O O . SER A 1 169 ? -8.206 -10.389 -4.550 1.00 77.69 169 SER A O 1
ATOM 1351 N N . VAL A 1 170 ? -7.751 -11.638 -6.370 1.00 81.38 170 VAL A N 1
ATOM 1352 C CA . VAL A 1 170 ? -9.099 -11.592 -6.958 1.00 81.38 170 VAL A CA 1
ATOM 1353 C C . VAL A 1 170 ? -10.094 -12.283 -6.034 1.00 81.38 170 VAL A C 1
ATOM 1355 O O . VAL A 1 170 ? -11.087 -11.670 -5.640 1.00 81.38 170 VAL A O 1
ATOM 1358 N N . ILE A 1 171 ? -9.792 -13.522 -5.640 1.00 86.06 171 ILE A N 1
ATOM 1359 C CA . ILE A 1 171 ? -10.663 -14.330 -4.780 1.00 86.06 171 ILE A CA 1
ATOM 1360 C C . ILE A 1 171 ? -10.907 -13.613 -3.450 1.00 86.06 171 ILE A C 1
ATOM 1362 O O . ILE A 1 171 ? -12.055 -13.428 -3.049 1.00 86.06 171 ILE A O 1
ATOM 1366 N N . LEU A 1 172 ? -9.842 -13.146 -2.793 1.00 79.75 172 LEU A N 1
ATOM 1367 C CA . LEU A 1 172 ? -9.942 -12.469 -1.499 1.00 79.75 172 LEU A CA 1
ATOM 1368 C C . LEU A 1 172 ? -10.737 -11.160 -1.586 1.00 79.75 172 LEU A C 1
A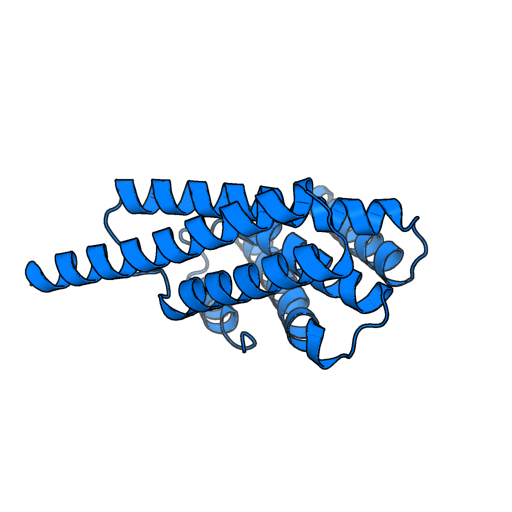TOM 1370 O O . LEU A 1 172 ? -11.553 -10.883 -0.709 1.00 79.75 172 LEU A O 1
ATOM 1374 N N . ASN A 1 173 ? -10.550 -10.370 -2.647 1.00 79.69 173 ASN A N 1
ATOM 1375 C CA . ASN A 1 173 ? -11.291 -9.121 -2.833 1.00 79.69 173 ASN A CA 1
ATOM 1376 C C . ASN A 1 173 ? -12.799 -9.363 -2.993 1.00 79.69 173 ASN A C 1
ATOM 1378 O O . ASN A 1 173 ? -13.603 -8.681 -2.354 1.00 79.69 173 ASN A O 1
ATOM 1382 N N . PHE A 1 174 ? -13.190 -10.348 -3.809 1.00 84.75 174 PHE A N 1
ATOM 1383 C CA . PHE A 1 174 ? -14.602 -10.697 -3.983 1.00 84.75 174 PHE A CA 1
ATOM 1384 C C . PHE A 1 174 ? -15.199 -11.357 -2.738 1.00 84.75 174 PHE A C 1
ATOM 1386 O O . PHE A 1 174 ? -16.355 -11.092 -2.412 1.00 84.75 174 PHE A O 1
ATOM 1393 N N . LEU A 1 175 ? -14.416 -12.147 -2.001 1.00 83.75 175 LEU A N 1
ATOM 1394 C CA . LEU A 1 175 ? -14.846 -12.728 -0.731 1.00 83.75 175 LEU A CA 1
ATOM 1395 C C . LEU A 1 175 ? -15.160 -11.640 0.304 1.00 83.75 175 LEU A C 1
ATOM 1397 O O . LEU A 1 175 ? -16.218 -11.681 0.929 1.00 83.75 175 LEU A O 1
ATOM 1401 N N . ILE A 1 176 ? -14.294 -10.632 0.442 1.00 76.25 176 ILE A N 1
ATOM 1402 C CA . ILE A 1 176 ? -14.542 -9.491 1.336 1.00 76.25 176 ILE A CA 1
ATOM 1403 C C . ILE A 1 176 ? -15.798 -8.728 0.896 1.00 76.25 176 ILE A C 1
ATOM 1405 O O . ILE A 1 176 ? -16.652 -8.426 1.729 1.00 76.25 176 ILE A O 1
ATOM 1409 N N . ALA A 1 177 ? -15.969 -8.477 -0.407 1.00 78.00 177 ALA A N 1
ATOM 1410 C CA . ALA A 1 177 ? -17.177 -7.840 -0.936 1.00 78.00 177 ALA A CA 1
ATOM 1411 C C . ALA A 1 177 ? -18.451 -8.640 -0.597 1.00 78.00 177 ALA A C 1
ATOM 1413 O O . ALA A 1 177 ? -19.439 -8.072 -0.124 1.00 78.00 177 ALA A O 1
ATOM 1414 N N . ALA A 1 178 ? -18.416 -9.964 -0.770 1.00 82.69 178 ALA A N 1
ATOM 1415 C CA . ALA A 1 178 ? -19.523 -10.850 -0.423 1.00 82.69 178 ALA A CA 1
ATOM 1416 C C . ALA A 1 178 ? -19.829 -10.827 1.083 1.00 82.69 178 ALA A C 1
ATOM 1418 O O . ALA A 1 178 ? -20.995 -10.709 1.474 1.00 82.69 178 ALA A O 1
ATOM 1419 N N . MET A 1 179 ? -18.800 -10.863 1.933 1.00 77.88 179 MET A N 1
ATOM 1420 C CA . MET A 1 179 ? -18.979 -10.770 3.379 1.00 77.88 179 MET A CA 1
ATOM 1421 C C . MET A 1 179 ? -19.581 -9.422 3.799 1.00 77.88 179 MET A C 1
ATOM 1423 O O . MET A 1 179 ? -20.488 -9.395 4.632 1.00 77.88 179 MET A O 1
ATOM 1427 N N . ILE A 1 180 ? -19.169 -8.308 3.186 1.00 75.12 180 ILE A N 1
ATOM 1428 C CA . ILE A 1 180 ? -19.768 -6.988 3.442 1.00 75.12 180 ILE A CA 1
ATOM 1429 C C . ILE A 1 180 ? -21.272 -7.004 3.136 1.00 75.12 180 ILE A C 1
ATOM 1431 O O . ILE A 1 180 ? -22.065 -6.497 3.934 1.00 75.12 180 ILE A O 1
ATOM 1435 N N . ILE A 1 181 ? -21.691 -7.602 2.015 1.00 81.38 181 ILE A N 1
ATOM 1436 C CA . ILE A 1 181 ? -23.116 -7.730 1.661 1.00 81.38 181 ILE A CA 1
ATOM 1437 C C . ILE A 1 181 ? -23.855 -8.582 2.697 1.00 81.38 181 ILE A C 1
ATOM 1439 O O . ILE A 1 181 ? -24.939 -8.194 3.147 1.00 81.38 181 ILE A O 1
ATOM 1443 N N . TYR A 1 182 ? -23.276 -9.722 3.078 1.00 82.62 182 TYR A N 1
ATOM 1444 C CA . TYR A 1 182 ? -23.876 -10.650 4.032 1.00 82.62 182 TYR A CA 1
ATOM 1445 C C . TYR A 1 182 ? -24.098 -9.999 5.402 1.00 82.62 182 TYR A C 1
ATOM 1447 O O . TYR A 1 182 ? -25.229 -9.967 5.892 1.00 82.62 182 TYR A O 1
ATOM 1455 N N . TYR A 1 183 ? -23.056 -9.404 5.989 1.00 76.56 183 TYR A N 1
ATOM 1456 C CA . TYR A 1 183 ? -23.152 -8.778 7.309 1.00 76.56 183 TYR A CA 1
ATOM 1457 C C . TYR A 1 183 ? -24.042 -7.527 7.301 1.00 76.56 183 TYR A C 1
ATOM 1459 O O . TYR A 1 183 ? -24.807 -7.325 8.244 1.00 76.56 183 TYR A O 1
ATOM 1467 N N . ARG A 1 184 ? -24.067 -6.739 6.213 1.00 75.69 184 ARG A N 1
ATOM 1468 C CA . ARG A 1 184 ? -25.016 -5.615 6.073 1.00 75.69 184 ARG A CA 1
ATOM 1469 C C . ARG A 1 184 ? -26.472 -6.077 5.988 1.00 75.69 184 ARG A C 1
ATOM 1471 O O . ARG A 1 184 ? -27.341 -5.448 6.589 1.00 75.69 184 ARG A O 1
ATOM 1478 N N . LYS A 1 185 ? -26.759 -7.162 5.259 1.00 74.12 185 LYS A N 1
ATOM 1479 C CA . LYS A 1 185 ? -28.110 -7.750 5.213 1.00 74.12 185 LYS A CA 1
ATOM 1480 C C . LYS A 1 185 ? -28.520 -8.325 6.569 1.00 74.12 185 LYS A C 1
ATOM 1482 O O . LYS A 1 185 ? -29.653 -8.109 6.985 1.00 74.12 185 LYS A O 1
ATOM 1487 N N . ALA A 1 186 ? -27.615 -9.012 7.263 1.00 70.00 186 ALA A N 1
ATOM 1488 C CA . ALA A 1 186 ? -27.877 -9.563 8.591 1.00 70.00 186 ALA A CA 1
ATOM 1489 C C . ALA A 1 186 ? -28.138 -8.467 9.640 1.00 70.00 186 ALA A C 1
ATOM 1491 O O . ALA A 1 186 ? -29.037 -8.623 10.463 1.00 70.00 186 ALA A O 1
ATOM 1492 N N . ALA A 1 187 ? -27.413 -7.345 9.578 1.00 62.72 187 ALA A N 1
ATOM 1493 C CA . ALA A 1 187 ? -27.640 -6.188 10.443 1.00 62.72 187 ALA A CA 1
ATOM 1494 C C . ALA A 1 187 ? -28.997 -5.516 10.173 1.00 62.72 187 ALA A C 1
ATOM 1496 O O . ALA A 1 187 ? -29.739 -5.250 11.111 1.00 62.72 187 ALA A O 1
ATOM 1497 N N . LYS A 1 188 ? -29.376 -5.329 8.898 1.00 59.34 188 LYS A N 1
ATOM 1498 C CA . LYS A 1 188 ? -30.694 -4.781 8.517 1.00 59.34 188 LYS A CA 1
ATOM 1499 C C . LYS A 1 188 ? -31.882 -5.659 8.917 1.00 59.34 188 LYS A C 1
ATOM 1501 O O . LYS A 1 188 ? -32.989 -5.157 8.969 1.00 59.34 188 LYS A O 1
ATOM 1506 N N . LYS A 1 189 ? -31.670 -6.958 9.146 1.00 54.72 189 LYS A N 1
ATOM 1507 C CA . LYS A 1 189 ? -32.723 -7.907 9.541 1.00 54.72 189 LYS A CA 1
ATOM 1508 C C . LYS A 1 189 ? -32.950 -7.961 11.061 1.00 54.72 189 LYS A C 1
ATOM 1510 O O . LYS A 1 189 ? -33.859 -8.651 11.504 1.00 54.72 189 LYS A O 1
ATOM 1515 N N . LYS A 1 190 ? -32.083 -7.308 11.846 1.00 50.78 190 LYS A N 1
ATOM 1516 C CA . LYS A 1 190 ? -32.160 -7.209 13.315 1.00 50.78 190 LYS A CA 1
ATOM 1517 C C . LYS A 1 190 ? -32.723 -5.866 13.808 1.00 50.78 190 LYS A C 1
ATOM 1519 O O . LYS A 1 190 ? -32.849 -5.699 15.017 1.00 50.78 190 LYS A O 1
ATOM 1524 N N . VAL A 1 191 ? -33.000 -4.938 12.892 1.00 43.19 191 VAL A N 1
ATOM 1525 C CA . VAL A 1 191 ? -33.672 -3.648 13.125 1.00 43.19 191 VAL A CA 1
ATOM 1526 C C . VAL A 1 191 ? -35.097 -3.777 12.617 1.00 43.19 191 VAL A C 1
ATOM 1528 O O . VAL A 1 191 ? -36.001 -3.279 13.313 1.00 43.19 191 VAL A O 1
#

Sequence (191 aa):
MGTVTKMPQIYSVFKAKKTKSISLKSLIVEGFGHSVMLTYHFALHYPFSSYSEYTFLVPQDLILITLLLFYDDLFSLKVSSYYLLYLGFFYLLAFNKLPFVLLKMTMMLSTPISVISKLLQIHALFITKDAGQLNLATWCLLGTSSLARLFTTLVLTGDFVVLINFGCSVILNFLIAAMIIYYRKAAKKKV

pLDDT: mean 70.02, std 11.58, range [29.41, 88.38]

Organism: Acanthosepion pharaonis (NCBI:txid158019)

Foldseek 3Di:
DCLPPCVVVQVVCVVVLDCVPDDLVVLVLVLLLLLLLQLLCLQVVHPCVRNVSSVRVNVSSVVSSVSNCVSVVVDDPVVVVVVVVVVVVSVCSNPVVDDVVVSVVSNVVNLVVLLVVLVVVVVVCVVVLDLPPPDLVVLVVQLVVLVVQLVCCVVPPVPPSSNVSSVSSNVSSVVSSVSSVVSVVVVVVVD

Radius of gyration: 18.2 Å; chains: 1; bounding box: 53×35×43 Å

InterPro domains:
  IPR006603 PQ-loop repeat [PF04193] (4-49)
  IPR016817 Mannose-P-dolichol utilization defect 1 protein [PTHR12226] (3-190)

Secondary structure (DSSP, 8-state):
--TTSSHHHHHHHHHHSS-TTS-HHHHHHHHHHHHHHHHHHHHTT--GGGTHHHHHHHHHHHHHHHHHHHHTT---HHHHHHHHHHHHHHHHHHTT-S-HHHHHHHHHHHHHHHHHHHHHHHHHHHHH---TTS-HHHHHHHHHHHHHHHHHHHHHT--HHHHHHHHHHHHHHHHHHHHHHHHHHHHHT--